Protein AF-A0A6B9T8L3-F1 (afdb_monomer)

Nearest PDB structures (foldseek):
  3fse-assembly1_A  TM=4.937E-01  e=5.779E-01  Trichormus variabilis ATCC 29413
  6sv1-assembly1_I  TM=7.102E-01  e=7.627E+00  Rhodospirillum rubrum
  4p1n-assembly1_A  TM=2.371E-01  e=3.000E+00  Kluyveromyces marxianus

Sequence (184 aa):
MEAEYTIDEAIGIISRAVERKRKEIADLEKRKRRFKREDRIAEIQEFIDYLKADLTAYISVLADMKDDDSLLEGLDLDNTDVVECPVKYDQYINGLSADDLENELEADEVRAEYCDEIVEMMCYDIGEAALKSKKMVKFLLDDPYALEALGELIFYDDYLYDTFRALAESEKDKDKKKKKKRKD

Secondary structure (DSSP, 8-state):
------HHHHHHHHHHHHHHHHHHHHHHHHHHTT---HHHHHHHHHHHHHHHHHHHHHHHHHHHHHT-GGGGTT---S-----PPPTTHHHHHTTS-HHHHHHHHHHHHHHHHHHHHHHHHHHHHHHHHHHH-HHHHHHHHH-HHHHHHHHHHHHHSHHHHHHHHHHHHHHHHHHHHHHHHT--

pLDDT: mean 88.57, std 10.36, range [35.19, 96.0]

Structure (mmCIF, N/CA/C/O backbone):
data_AF-A0A6B9T8L3-F1
#
_entry.id   AF-A0A6B9T8L3-F1
#
loop_
_atom_site.group_PDB
_atom_site.id
_atom_site.type_symbol
_atom_site.label_atom_id
_atom_site.label_alt_id
_atom_site.label_comp_id
_atom_site.label_asym_id
_atom_site.label_entity_id
_atom_site.label_seq_id
_atom_site.pdbx_PDB_ins_code
_atom_site.Cartn_x
_atom_site.Cartn_y
_atom_site.Cartn_z
_atom_site.occupancy
_atom_site.B_iso_or_equiv
_atom_site.auth_seq_id
_atom_site.auth_comp_id
_atom_site.auth_asym_id
_atom_site.auth_atom_id
_atom_site.pdbx_PDB_model_num
ATOM 1 N N . MET A 1 1 ? -11.266 14.310 -12.852 1.00 35.19 1 MET A N 1
ATOM 2 C CA . MET A 1 1 ? -10.061 15.104 -12.557 1.00 35.19 1 MET A CA 1
ATOM 3 C C . MET A 1 1 ? -9.910 14.928 -11.065 1.00 35.19 1 MET A C 1
ATOM 5 O O . MET A 1 1 ? -10.487 15.715 -10.324 1.00 35.19 1 MET A O 1
ATOM 9 N N . GLU A 1 2 ? -9.347 13.786 -10.663 1.00 48.78 2 GLU A N 1
ATOM 10 C CA . GLU A 1 2 ? -8.948 13.569 -9.271 1.00 48.78 2 GLU A CA 1
ATOM 11 C C . GLU A 1 2 ? -7.952 14.671 -8.922 1.00 48.78 2 GLU A C 1
ATOM 13 O O . GLU A 1 2 ? -7.118 15.062 -9.747 1.00 48.78 2 GLU A O 1
ATOM 18 N N . ALA A 1 3 ? -8.160 15.295 -7.771 1.00 52.88 3 ALA A N 1
ATOM 19 C CA . ALA A 1 3 ? -7.227 16.280 -7.275 1.00 52.88 3 ALA A CA 1
ATOM 20 C C . ALA A 1 3 ? -6.023 15.496 -6.757 1.00 52.88 3 ALA A C 1
ATOM 22 O O . ALA A 1 3 ? -6.126 14.843 -5.730 1.00 52.88 3 ALA A O 1
ATOM 23 N N . GLU A 1 4 ? -4.919 15.543 -7.496 1.00 71.12 4 GLU A N 1
ATOM 24 C CA . GLU A 1 4 ? -3.641 14.977 -7.072 1.00 71.12 4 GLU A CA 1
ATOM 25 C C . GLU A 1 4 ? -3.252 15.647 -5.743 1.00 71.12 4 GLU A C 1
ATOM 27 O O . GLU A 1 4 ? -2.968 16.852 -5.699 1.00 71.12 4 GLU A O 1
ATOM 32 N N . TYR A 1 5 ? -3.365 14.904 -4.640 1.00 80.56 5 TYR A N 1
ATOM 33 C CA . TYR A 1 5 ? -3.040 15.416 -3.314 1.00 80.56 5 TYR A CA 1
ATOM 34 C C . TYR A 1 5 ? -1.539 15.677 -3.230 1.00 80.56 5 TYR A C 1
ATOM 36 O O . TYR A 1 5 ? -0.715 14.894 -3.701 1.00 80.56 5 TYR A O 1
ATOM 44 N N . THR A 1 6 ? -1.149 16.765 -2.573 1.00 88.81 6 THR A N 1
ATOM 45 C CA . THR A 1 6 ? 0.257 16.911 -2.184 1.00 88.81 6 THR A CA 1
ATOM 46 C C . THR A 1 6 ? 0.627 15.849 -1.146 1.00 88.81 6 THR A C 1
ATOM 48 O O . THR A 1 6 ? -0.226 15.394 -0.383 1.00 88.81 6 THR A O 1
ATOM 51 N N . ILE A 1 7 ? 1.916 15.500 -1.050 1.00 87.62 7 ILE A N 1
ATOM 52 C CA . ILE A 1 7 ? 2.413 14.539 -0.045 1.00 87.62 7 ILE A CA 1
ATOM 53 C C . ILE A 1 7 ? 1.966 14.934 1.375 1.00 87.62 7 ILE A C 1
ATOM 55 O O . ILE A 1 7 ? 1.527 14.085 2.145 1.00 87.62 7 ILE A O 1
ATOM 59 N N . ASP A 1 8 ? 1.997 16.226 1.717 1.00 91.12 8 ASP A N 1
ATOM 60 C CA . ASP A 1 8 ? 1.564 16.713 3.034 1.00 91.12 8 ASP A CA 1
ATOM 61 C C . ASP A 1 8 ? 0.053 16.524 3.275 1.00 91.12 8 ASP A C 1
ATOM 63 O O . ASP A 1 8 ? -0.371 16.203 4.391 1.00 91.12 8 ASP A O 1
ATOM 67 N N . GLU A 1 9 ? -0.773 16.704 2.241 1.00 92.56 9 GLU A N 1
ATOM 68 C CA . GLU A 1 9 ? -2.221 16.475 2.313 1.00 92.56 9 GLU A CA 1
ATOM 69 C C . GLU A 1 9 ? -2.539 14.984 2.443 1.00 92.56 9 GLU A C 1
ATOM 71 O O . GLU A 1 9 ? -3.302 14.609 3.338 1.00 92.56 9 GLU A O 1
ATOM 76 N N . ALA A 1 10 ? -1.890 14.141 1.635 1.00 92.12 10 ALA A N 1
ATOM 77 C CA . ALA A 1 10 ? -1.976 12.683 1.697 1.00 92.12 10 ALA A CA 1
ATOM 78 C C . ALA A 1 10 ? -1.599 12.154 3.091 1.00 92.12 10 ALA A C 1
ATOM 80 O O . ALA A 1 10 ? -2.365 11.424 3.730 1.00 92.12 10 ALA A O 1
ATOM 81 N N . ILE A 1 11 ? -0.469 12.623 3.633 1.00 94.69 11 ILE A N 1
ATOM 82 C CA . ILE A 1 11 ? -0.035 12.338 5.005 1.00 94.69 11 ILE A CA 1
ATOM 83 C C . ILE A 1 11 ? -1.117 12.733 6.015 1.00 94.69 11 ILE A C 1
ATOM 85 O O . ILE A 1 11 ? -1.376 11.993 6.970 1.00 94.69 11 ILE A O 1
ATOM 89 N N . GLY A 1 12 ? -1.740 13.901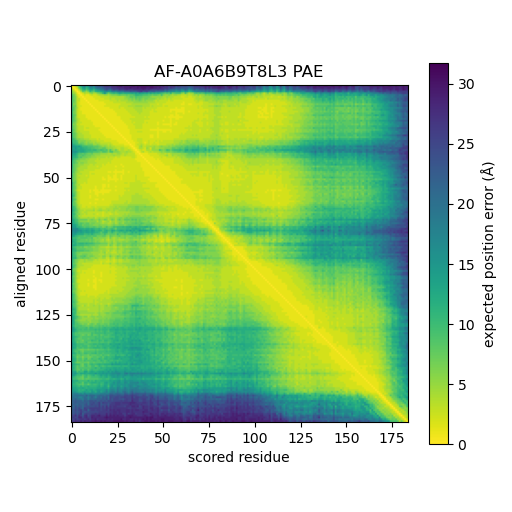 5.838 1.00 94.62 12 GLY A N 1
ATOM 90 C CA . GLY A 1 12 ? -2.804 14.394 6.707 1.00 94.62 12 GLY A CA 1
ATOM 91 C C . GLY A 1 12 ? -4.052 13.509 6.682 1.00 94.62 12 GLY A C 1
ATOM 92 O O . GLY A 1 12 ? -4.606 13.209 7.743 1.00 94.62 12 GLY A O 1
ATOM 93 N N . ILE A 1 13 ? -4.471 13.067 5.496 1.00 94.69 13 ILE A N 1
ATOM 94 C CA . ILE A 1 13 ? -5.624 12.181 5.286 1.00 94.69 13 ILE A CA 1
ATOM 95 C C . ILE A 1 13 ? -5.384 10.825 5.957 1.00 94.69 13 ILE A C 1
ATOM 97 O O . ILE A 1 13 ? -6.185 10.421 6.807 1.00 94.69 13 ILE A O 1
ATOM 101 N N . ILE A 1 14 ? -4.250 10.179 5.664 1.00 95.75 14 ILE A N 1
ATOM 102 C CA . ILE A 1 14 ? -3.889 8.872 6.234 1.00 95.75 14 ILE A CA 1
ATOM 103 C C . ILE A 1 14 ? -3.726 8.968 7.756 1.00 95.75 14 ILE A C 1
ATOM 105 O O . ILE A 1 14 ? -4.217 8.114 8.495 1.00 95.75 14 ILE A O 1
ATOM 109 N N . SER A 1 15 ? -3.088 10.030 8.263 1.00 95.75 15 SER A N 1
ATOM 110 C CA . SER A 1 15 ? -2.890 10.209 9.710 1.00 95.75 15 SER A CA 1
ATOM 111 C C . SER A 1 15 ? -4.222 10.277 10.470 1.00 95.75 15 SER A C 1
ATOM 113 O O . SER A 1 15 ? -4.335 9.700 11.555 1.00 95.75 15 SER A O 1
ATOM 115 N N . ARG A 1 16 ? -5.251 10.929 9.906 1.00 95.75 16 ARG A N 1
ATOM 116 C CA . ARG A 1 16 ? -6.596 10.971 10.510 1.00 95.75 16 ARG A CA 1
ATOM 117 C C . ARG A 1 16 ? -7.237 9.583 10.572 1.00 95.75 16 ARG A C 1
ATOM 119 O O . ARG A 1 16 ? -7.730 9.200 11.638 1.00 95.75 16 ARG A O 1
ATOM 126 N N . ALA A 1 17 ? -7.154 8.810 9.489 1.00 94.75 17 ALA A N 1
ATOM 127 C CA . ALA A 1 17 ? -7.676 7.445 9.440 1.00 94.75 17 ALA A CA 1
ATOM 128 C C . ALA A 1 17 ? -6.976 6.535 10.470 1.00 94.75 17 ALA A C 1
ATOM 130 O O . ALA A 1 17 ? -7.637 5.834 11.244 1.00 94.75 17 ALA A O 1
ATOM 131 N N . VAL A 1 18 ? -5.643 6.625 10.568 1.00 96.00 18 VAL A N 1
ATOM 132 C CA . VAL A 1 18 ? -4.817 5.915 11.563 1.00 96.00 18 VAL A CA 1
ATOM 133 C C . VAL A 1 18 ? -5.258 6.244 12.992 1.00 96.00 18 VAL A C 1
ATOM 135 O O . VAL A 1 18 ? -5.471 5.342 13.809 1.00 96.00 18 VAL A O 1
ATOM 138 N N . GLU A 1 19 ? -5.420 7.526 13.327 1.00 95.81 19 GLU A N 1
ATOM 139 C CA . GLU A 1 19 ? -5.847 7.942 14.666 1.00 95.81 19 GLU A CA 1
ATOM 140 C C . GLU A 1 19 ? -7.249 7.442 15.025 1.00 95.81 19 GLU A C 1
ATOM 142 O O . GLU A 1 19 ? -7.483 7.010 16.161 1.00 95.81 19 GLU A O 1
ATOM 147 N N . ARG A 1 20 ? -8.182 7.498 14.071 1.00 94.62 20 ARG A N 1
ATOM 148 C CA . ARG A 1 20 ? -9.550 7.005 14.241 1.00 94.62 20 ARG A CA 1
ATOM 149 C C . ARG A 1 20 ? -9.552 5.498 14.500 1.00 94.62 20 ARG A C 1
ATOM 151 O O . ARG A 1 20 ? -10.051 5.069 15.542 1.00 94.62 20 ARG A O 1
ATOM 158 N N . LYS A 1 21 ? -8.900 4.704 13.643 1.00 94.62 21 LYS A N 1
ATOM 159 C CA . LYS A 1 21 ? -8.809 3.240 13.794 1.00 94.62 21 LYS A CA 1
ATOM 160 C C . LYS A 1 21 ? -8.145 2.832 15.110 1.00 94.62 21 LYS A C 1
ATOM 162 O O . LYS A 1 21 ? -8.627 1.925 15.786 1.00 94.62 21 LYS A O 1
ATOM 167 N N . ARG A 1 22 ? -7.100 3.544 15.558 1.00 95.38 22 ARG A N 1
ATOM 168 C CA . ARG A 1 22 ? -6.486 3.318 16.886 1.00 95.38 22 ARG A CA 1
ATOM 169 C C . ARG A 1 22 ? -7.494 3.478 18.027 1.00 95.38 22 ARG A C 1
ATOM 171 O O . ARG A 1 22 ? -7.517 2.653 18.945 1.00 95.38 22 ARG A O 1
ATOM 178 N N . LYS A 1 23 ? -8.328 4.524 17.988 1.00 95.19 23 LYS A N 1
ATOM 179 C CA . LYS A 1 23 ? -9.379 4.753 18.998 1.00 95.19 23 LYS A CA 1
ATOM 180 C C . LYS A 1 23 ? -10.436 3.649 18.950 1.00 95.19 23 LYS A C 1
ATOM 182 O O . LYS A 1 23 ? -10.798 3.114 19.998 1.00 95.19 23 LYS A O 1
ATOM 187 N N . GLU A 1 24 ? -10.871 3.268 17.754 1.00 93.06 24 GLU A N 1
ATOM 188 C CA . GLU A 1 24 ? -11.869 2.215 17.547 1.00 93.06 24 GLU A CA 1
ATOM 189 C C . GLU A 1 24 ? -11.393 0.855 18.056 1.00 93.06 24 GLU A C 1
ATOM 191 O O . GLU A 1 24 ? -12.102 0.213 18.832 1.00 93.06 24 GLU A O 1
ATOM 196 N N . ILE A 1 25 ? -10.170 0.445 17.708 1.00 94.62 25 ILE A N 1
ATOM 197 C CA . ILE A 1 25 ? -9.555 -0.790 18.209 1.00 94.62 25 ILE A CA 1
ATOM 198 C C . ILE A 1 25 ? -9.522 -0.778 19.740 1.00 94.62 25 ILE A C 1
ATOM 200 O O . ILE A 1 25 ? -9.963 -1.736 20.378 1.00 94.62 25 ILE A O 1
ATOM 204 N N . ALA A 1 26 ? -9.071 0.320 20.355 1.00 95.50 26 ALA A N 1
ATOM 205 C CA . ALA A 1 26 ? -9.015 0.432 21.811 1.00 95.50 26 ALA A CA 1
ATOM 206 C C . ALA A 1 26 ? -10.406 0.323 22.466 1.00 95.50 26 ALA A C 1
ATOM 208 O O . ALA A 1 26 ? -10.553 -0.270 23.542 1.00 95.50 26 ALA A O 1
ATOM 209 N N . ASP A 1 27 ? -11.443 0.876 21.842 1.00 93.62 27 ASP A N 1
ATOM 210 C CA . ASP A 1 27 ? -12.811 0.799 22.352 1.00 93.62 27 ASP A CA 1
ATOM 211 C C . ASP A 1 27 ? -13.443 -0.580 22.143 1.00 93.62 27 ASP A C 1
ATOM 213 O O . ASP A 1 27 ? -14.111 -1.090 23.053 1.00 93.62 27 ASP A O 1
ATOM 217 N N . LEU A 1 28 ? -13.169 -1.237 21.016 1.00 93.06 28 LEU A N 1
ATOM 218 C CA . LEU A 1 28 ? -13.552 -2.625 20.765 1.00 93.06 28 LEU A CA 1
ATOM 219 C C . LEU A 1 28 ? -12.883 -3.569 21.762 1.00 93.06 28 LEU A C 1
ATOM 221 O O . LEU A 1 28 ? -13.568 -4.409 22.346 1.00 93.06 28 LEU A O 1
ATOM 225 N N . GLU A 1 29 ? -11.594 -3.391 22.055 1.00 94.19 29 GLU A N 1
ATOM 226 C CA . GLU A 1 29 ? -10.879 -4.176 23.066 1.00 94.19 29 GLU A CA 1
ATOM 227 C C . GLU A 1 29 ? -11.498 -4.001 24.463 1.00 94.19 29 GLU A C 1
ATOM 229 O O . GLU A 1 29 ? -11.734 -4.983 25.179 1.00 94.19 29 GLU A O 1
ATOM 234 N N . LYS A 1 30 ? -11.839 -2.764 24.859 1.00 94.00 30 LYS A N 1
ATOM 235 C CA . LYS A 1 30 ? -12.562 -2.504 26.119 1.00 94.00 30 LYS A CA 1
ATOM 236 C C . LYS A 1 30 ? -13.939 -3.163 26.124 1.00 94.00 30 LYS A C 1
ATOM 238 O O . LYS A 1 30 ? -14.359 -3.690 27.158 1.00 94.00 30 LYS A O 1
ATOM 243 N N . ARG A 1 31 ? -14.664 -3.112 25.003 1.00 89.44 31 ARG A N 1
ATOM 244 C CA . ARG A 1 31 ? -16.015 -3.671 24.868 1.00 89.44 31 ARG A CA 1
ATOM 245 C C . ARG A 1 31 ? -15.987 -5.198 24.900 1.00 89.44 31 ARG A C 1
ATOM 247 O O . ARG A 1 31 ? -16.788 -5.787 25.625 1.00 89.44 31 ARG A O 1
ATOM 254 N N . LYS A 1 32 ? -15.031 -5.827 24.212 1.00 91.81 32 LYS A N 1
ATOM 255 C CA . LYS A 1 32 ? -14.78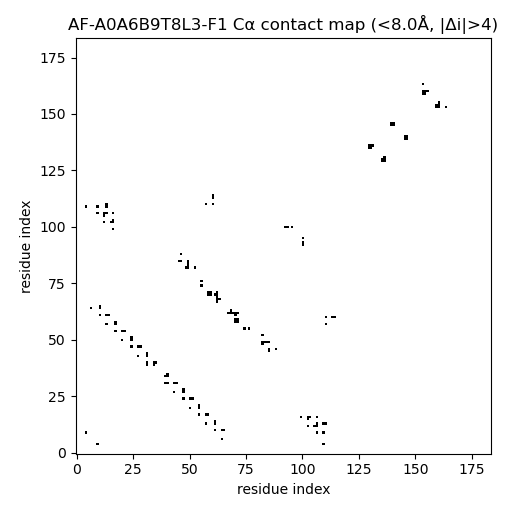0 -7.276 24.204 1.00 91.81 32 LYS A CA 1
ATOM 256 C C . LYS A 1 32 ? -14.666 -7.824 25.625 1.00 91.81 32 LYS A C 1
ATOM 258 O O . LYS A 1 32 ? -15.352 -8.782 25.962 1.00 91.81 32 LYS A O 1
ATOM 263 N N . ARG A 1 33 ? -13.897 -7.153 26.498 1.00 90.75 33 ARG A N 1
ATOM 264 C CA . ARG A 1 33 ? -13.713 -7.537 27.917 1.00 90.75 33 ARG A CA 1
ATOM 265 C C . ARG A 1 33 ? -15.008 -7.552 28.742 1.00 90.75 33 ARG A C 1
ATOM 267 O O . ARG A 1 33 ? -15.034 -8.145 29.816 1.00 90.75 33 ARG A O 1
ATOM 274 N N . ARG A 1 34 ? -16.069 -6.877 28.286 1.00 91.00 34 ARG A N 1
ATOM 275 C CA . ARG A 1 34 ? -17.372 -6.817 28.974 1.00 91.00 34 ARG A CA 1
ATOM 276 C C . ARG A 1 34 ? -18.338 -7.904 28.509 1.00 91.00 34 ARG A C 1
ATOM 278 O O . ARG A 1 34 ? -19.324 -8.167 29.200 1.00 91.00 34 ARG A O 1
ATOM 285 N N . PHE A 1 35 ? -18.092 -8.517 27.354 1.00 89.12 35 PHE A N 1
ATOM 286 C CA . PHE A 1 35 ? -18.915 -9.614 26.864 1.00 89.12 35 PHE A CA 1
ATOM 287 C C . PHE A 1 35 ? -18.588 -10.913 27.605 1.00 89.12 35 PHE A C 1
ATOM 289 O O . PHE A 1 35 ? -17.453 -11.166 27.990 1.00 89.12 35 PHE A O 1
ATOM 296 N N . LYS A 1 36 ? -19.620 -11.736 27.819 1.00 88.31 36 LYS A N 1
ATOM 297 C CA . LYS A 1 36 ? -19.511 -13.074 28.435 1.00 88.31 36 LYS A CA 1
ATOM 298 C C . LYS A 1 36 ? -19.799 -14.211 27.452 1.00 88.31 36 LYS A C 1
ATOM 300 O O . LYS A 1 36 ? -19.699 -15.374 27.812 1.00 88.31 36 LYS A O 1
ATOM 305 N N . ARG A 1 37 ? -20.252 -13.860 26.250 1.00 92.75 37 ARG A N 1
ATOM 306 C CA . ARG A 1 37 ? -20.716 -14.777 25.212 1.00 92.75 37 ARG A CA 1
ATOM 307 C C . ARG A 1 37 ? -19.577 -15.003 24.226 1.00 92.75 37 ARG A C 1
ATOM 309 O O . ARG A 1 37 ? -19.126 -14.035 23.621 1.00 92.75 37 ARG A O 1
ATOM 316 N N . GLU A 1 38 ? -19.102 -16.240 24.119 1.00 91.31 38 GLU A N 1
ATOM 317 C CA . GLU A 1 38 ? -17.920 -16.595 23.320 1.00 91.31 38 GLU A CA 1
ATOM 318 C C . GLU A 1 38 ? -18.095 -16.255 21.836 1.00 91.31 38 GLU A C 1
ATOM 320 O O . GLU A 1 38 ? -17.182 -15.697 21.239 1.00 91.31 38 GLU A O 1
ATOM 325 N N . ASP A 1 39 ? -19.293 -16.461 21.283 1.00 90.00 39 ASP A N 1
ATOM 326 C CA . ASP A 1 39 ? -19.663 -16.081 19.914 1.00 90.00 39 ASP A CA 1
ATOM 327 C C . ASP A 1 39 ? -19.438 -14.586 19.648 1.00 90.00 39 ASP A C 1
ATOM 329 O O . ASP A 1 39 ? -18.845 -14.198 18.646 1.00 90.00 39 ASP A O 1
ATOM 333 N N . ARG A 1 40 ? -19.848 -13.729 20.588 1.00 87.75 40 ARG A N 1
ATOM 334 C CA . ARG A 1 40 ? -19.663 -12.275 20.475 1.00 87.75 40 ARG A CA 1
ATOM 335 C C . ARG A 1 40 ? -18.225 -11.840 20.704 1.00 87.75 40 ARG A C 1
ATOM 337 O O . ARG A 1 40 ? -17.799 -10.835 20.148 1.00 87.75 40 ARG A O 1
ATOM 344 N N . ILE A 1 41 ? -17.495 -12.560 21.549 1.00 91.62 41 ILE A N 1
ATOM 345 C CA . ILE A 1 41 ? -16.076 -12.303 21.797 1.00 91.62 41 ILE A CA 1
ATOM 346 C C . ILE A 1 41 ? -15.259 -12.634 20.544 1.00 91.62 41 ILE A C 1
ATOM 348 O O . ILE A 1 41 ? -14.371 -11.852 20.214 1.00 91.62 41 ILE A O 1
ATOM 352 N N . ALA A 1 42 ? -15.567 -13.746 19.869 1.00 90.81 42 ALA A N 1
ATOM 353 C CA . ALA A 1 42 ? -14.939 -14.150 18.614 1.00 90.81 42 ALA A CA 1
ATOM 354 C C . ALA A 1 42 ? -15.241 -13.146 17.494 1.00 90.81 42 ALA A C 1
ATOM 356 O O . ALA A 1 42 ? -14.310 -12.598 16.923 1.00 90.81 42 ALA A O 1
ATOM 357 N N . GLU A 1 43 ? -16.513 -12.789 17.294 1.00 89.31 43 GLU A N 1
ATOM 358 C CA . GLU A 1 43 ? -16.937 -11.795 16.293 1.00 89.31 43 GLU A CA 1
ATOM 359 C C . GLU A 1 43 ? -16.217 -10.442 16.465 1.00 89.31 43 GLU A C 1
ATOM 361 O O . GLU A 1 43 ? -15.762 -9.831 15.503 1.00 89.31 43 GLU A O 1
ATOM 366 N N . ILE A 1 44 ? -16.088 -9.959 17.707 1.00 90.69 44 ILE A N 1
ATOM 367 C CA . ILE A 1 44 ? -15.362 -8.709 17.983 1.00 90.69 44 ILE A CA 1
ATOM 368 C C . ILE A 1 44 ? -13.858 -8.886 17.771 1.00 90.69 44 ILE A C 1
ATOM 370 O O . ILE A 1 44 ? -13.194 -7.938 17.368 1.00 90.69 44 ILE A O 1
ATOM 374 N N . GLN A 1 45 ? -13.314 -10.064 18.074 1.00 92.38 45 GLN A N 1
ATOM 375 C CA . GLN A 1 45 ? -11.894 -10.329 17.888 1.00 92.38 45 GLN A CA 1
ATOM 376 C C . GLN A 1 45 ? -11.521 -10.359 16.406 1.00 92.38 45 GLN A C 1
ATOM 378 O O . GLN A 1 45 ? -10.576 -9.674 16.044 1.00 92.38 45 GLN A O 1
ATOM 383 N N . GLU A 1 46 ? -12.298 -11.048 15.570 1.00 91.75 46 GLU A N 1
ATOM 384 C CA . GLU A 1 46 ? -12.127 -11.046 14.110 1.00 91.75 46 GLU A CA 1
ATOM 385 C C . GLU A 1 46 ? -12.109 -9.615 13.563 1.00 91.75 46 GLU A C 1
ATOM 387 O O . GLU A 1 46 ? -11.242 -9.246 12.776 1.00 91.75 46 GLU A O 1
ATOM 392 N N . PHE A 1 47 ? -13.023 -8.769 14.045 1.00 91.94 47 PHE A N 1
ATOM 393 C CA . PHE A 1 47 ? -13.071 -7.374 13.626 1.00 91.94 47 PHE A CA 1
ATOM 394 C C . PHE A 1 47 ? -11.874 -6.545 14.119 1.00 91.94 47 PHE A C 1
ATOM 396 O O . PHE A 1 47 ? -11.346 -5.725 13.373 1.00 91.94 47 PHE A O 1
ATOM 403 N N . ILE A 1 48 ? -11.406 -6.771 15.352 1.00 93.25 48 ILE A N 1
ATOM 404 C CA . ILE A 1 48 ? -10.180 -6.142 15.869 1.00 93.25 48 ILE A CA 1
ATOM 405 C C . ILE A 1 48 ? -8.966 -6.553 15.034 1.00 93.25 48 ILE A C 1
ATOM 407 O O . ILE A 1 48 ? -8.138 -5.699 14.731 1.00 93.25 48 ILE A O 1
ATOM 411 N N . ASP A 1 49 ? -8.848 -7.833 14.691 1.00 92.31 49 ASP A N 1
ATOM 412 C CA . ASP A 1 49 ? -7.706 -8.353 13.942 1.00 92.31 49 ASP A CA 1
ATOM 413 C C . ASP A 1 49 ? -7.681 -7.782 12.524 1.00 92.31 49 ASP A C 1
ATOM 415 O O . ASP A 1 49 ? -6.636 -7.308 12.080 1.00 92.31 49 ASP A O 1
ATOM 419 N N . TYR A 1 50 ? -8.844 -7.695 11.871 1.00 92.69 50 TYR A N 1
ATOM 420 C CA . TYR A 1 50 ? -8.977 -7.015 10.584 1.00 92.69 50 TYR A CA 1
ATOM 421 C C . TYR A 1 50 ? -8.569 -5.540 10.663 1.00 92.69 50 TYR A C 1
ATOM 423 O O . TYR A 1 50 ? -7.719 -5.094 9.898 1.00 92.69 50 TYR A O 1
ATOM 431 N N . LEU A 1 51 ? -9.103 -4.784 11.631 1.00 93.12 51 LEU A N 1
ATOM 432 C CA . LEU A 1 51 ? -8.746 -3.372 11.795 1.00 93.12 51 LEU A CA 1
ATOM 433 C C . LEU A 1 51 ? -7.267 -3.168 12.139 1.00 93.12 51 LEU A C 1
ATOM 435 O O . LEU A 1 51 ? -6.709 -2.135 11.784 1.00 93.12 51 LEU A O 1
ATOM 439 N N . LYS A 1 52 ? -6.626 -4.111 12.840 1.00 92.88 52 LYS A N 1
ATOM 440 C CA . LYS A 1 52 ? -5.184 -4.061 13.116 1.00 92.88 52 LYS A CA 1
ATOM 441 C C . LYS A 1 52 ? -4.362 -4.283 11.854 1.00 92.88 52 LYS A C 1
ATOM 443 O O . LYS A 1 52 ? -3.414 -3.537 11.650 1.00 92.88 52 LYS A O 1
ATOM 448 N N . ALA A 1 53 ? -4.724 -5.262 11.027 1.00 92.06 53 ALA A N 1
ATOM 449 C CA . ALA A 1 53 ? -4.051 -5.501 9.752 1.00 92.06 53 ALA A CA 1
ATOM 450 C C . ALA A 1 53 ? -4.180 -4.288 8.820 1.00 92.06 53 ALA A C 1
ATOM 452 O O . ALA A 1 53 ? -3.192 -3.806 8.272 1.00 92.06 53 ALA A O 1
ATOM 453 N N . ASP A 1 54 ? -5.386 -3.738 8.727 1.00 92.06 54 ASP A N 1
ATOM 454 C CA . ASP A 1 54 ? -5.676 -2.545 7.941 1.00 92.06 54 ASP A CA 1
ATOM 455 C C . ASP A 1 54 ? -4.932 -1.302 8.474 1.00 92.06 54 ASP A C 1
ATOM 457 O O . ASP A 1 54 ? -4.261 -0.587 7.733 1.00 92.06 54 ASP A O 1
ATOM 461 N N . LEU A 1 55 ? -4.927 -1.093 9.796 1.00 94.19 55 LEU A N 1
ATOM 462 C CA . LEU A 1 55 ? -4.128 -0.048 10.444 1.00 94.19 55 LEU A CA 1
ATOM 463 C C . LEU A 1 55 ? -2.627 -0.194 10.155 1.00 94.19 55 LEU A C 1
ATOM 465 O O . LEU A 1 55 ? -1.964 0.815 9.920 1.00 94.19 55 LEU A O 1
ATOM 469 N N . THR A 1 56 ? -2.088 -1.416 10.186 1.00 93.75 56 THR A N 1
ATOM 470 C CA . THR A 1 56 ? -0.692 -1.684 9.820 1.00 93.75 56 THR A CA 1
ATOM 471 C C . THR A 1 56 ? -0.419 -1.238 8.389 1.00 93.75 56 THR A C 1
ATOM 473 O O . THR A 1 56 ? 0.552 -0.521 8.176 1.00 93.75 56 THR A O 1
ATOM 476 N N . ALA A 1 57 ? -1.302 -1.561 7.439 1.00 92.38 57 ALA A N 1
ATOM 477 C CA . ALA A 1 57 ? -1.146 -1.149 6.045 1.00 92.38 57 ALA A CA 1
ATOM 478 C C . ALA A 1 57 ? -1.083 0.383 5.891 1.00 92.38 57 ALA A C 1
ATOM 480 O O . ALA A 1 57 ? -0.194 0.896 5.210 1.00 92.38 57 ALA A O 1
ATOM 481 N N . TYR A 1 58 ? -1.961 1.125 6.575 1.00 95.19 58 TYR A N 1
ATOM 482 C CA . TYR A 1 58 ? -1.904 2.592 6.582 1.00 95.19 58 TYR A CA 1
ATOM 483 C C . TYR A 1 58 ? -0.626 3.138 7.223 1.00 95.19 58 TYR A C 1
ATOM 485 O O . TYR A 1 58 ? -0.050 4.102 6.721 1.00 95.19 58 TYR A O 1
ATOM 493 N N . ILE A 1 59 ? -0.172 2.550 8.335 1.00 95.75 59 ILE A N 1
ATOM 494 C CA . ILE A 1 59 ? 1.054 3.000 9.004 1.00 95.75 59 ILE A CA 1
ATOM 495 C C . ILE A 1 59 ? 2.284 2.722 8.136 1.00 95.75 59 ILE A C 1
ATOM 497 O O . ILE A 1 59 ? 3.174 3.564 8.104 1.00 95.75 59 ILE A O 1
ATOM 501 N N . SER A 1 60 ? 2.327 1.602 7.412 1.00 93.62 60 SER A N 1
ATOM 502 C CA . SER A 1 60 ? 3.424 1.285 6.493 1.00 93.62 60 SER A CA 1
ATOM 503 C C . SER A 1 60 ? 3.575 2.333 5.396 1.00 93.62 60 SER A C 1
ATOM 505 O O . SER A 1 60 ? 4.674 2.842 5.198 1.00 93.62 60 SER A O 1
ATOM 507 N N . VAL A 1 61 ? 2.472 2.723 4.751 1.00 94.00 61 VAL A N 1
ATOM 508 C CA . VAL A 1 61 ? 2.491 3.807 3.756 1.00 94.00 61 VAL A CA 1
ATOM 509 C C . VAL A 1 61 ? 2.881 5.138 4.396 1.00 94.00 61 VAL A C 1
ATOM 511 O O . VAL A 1 61 ? 3.703 5.872 3.859 1.00 94.00 61 VAL A O 1
ATOM 514 N N . LEU A 1 62 ? 2.352 5.439 5.584 1.00 94.88 62 LEU A N 1
ATOM 515 C CA . LEU A 1 62 ? 2.677 6.676 6.290 1.00 94.88 62 LEU A CA 1
ATOM 516 C C . LEU A 1 62 ? 4.156 6.767 6.700 1.00 94.88 62 LEU A C 1
ATOM 518 O O . LEU A 1 62 ? 4.703 7.868 6.712 1.00 94.88 62 LEU A O 1
ATOM 522 N N . ALA A 1 63 ? 4.772 5.646 7.082 1.00 94.75 63 ALA A N 1
ATOM 523 C CA . ALA A 1 63 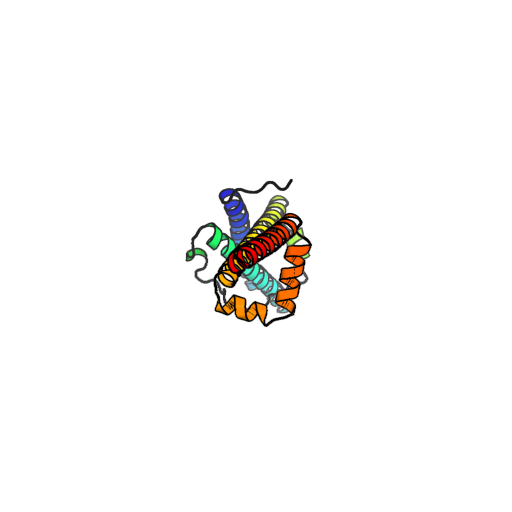? 6.188 5.561 7.428 1.00 94.75 63 ALA A CA 1
ATOM 524 C C . ALA A 1 63 ? 7.066 5.851 6.211 1.00 94.75 63 ALA A C 1
ATOM 526 O O . ALA A 1 63 ? 7.973 6.672 6.308 1.00 94.75 63 ALA A O 1
ATOM 527 N N . ASP A 1 64 ? 6.727 5.253 5.070 1.00 93.75 64 ASP A N 1
ATOM 528 C CA . ASP A 1 64 ? 7.440 5.450 3.810 1.00 93.75 64 ASP A CA 1
ATOM 529 C C . ASP A 1 64 ? 7.301 6.897 3.301 1.00 93.75 64 ASP A C 1
ATOM 531 O O . ASP A 1 64 ? 8.302 7.577 3.090 1.00 93.75 64 ASP A O 1
ATOM 535 N N . MET A 1 65 ? 6.075 7.439 3.260 1.00 92.50 65 MET A N 1
ATOM 536 C CA . MET A 1 65 ? 5.818 8.838 2.877 1.00 92.50 65 MET A CA 1
ATOM 537 C C . MET A 1 65 ? 6.566 9.860 3.750 1.00 92.50 65 MET A C 1
ATOM 539 O O . MET A 1 65 ? 6.864 10.967 3.298 1.00 92.50 65 MET A O 1
ATOM 543 N N . LYS A 1 66 ? 6.821 9.528 5.022 1.00 93.88 66 LYS A N 1
ATOM 544 C CA . LYS A 1 66 ? 7.509 10.406 5.983 1.00 93.88 66 LYS A CA 1
ATOM 545 C C . LYS A 1 66 ? 9.007 10.154 6.095 1.00 93.88 66 LYS A C 1
ATOM 547 O O . LYS A 1 66 ? 9.659 10.949 6.773 1.00 93.88 66 LYS A O 1
ATOM 552 N N . ASP A 1 67 ? 9.524 9.090 5.484 1.00 92.56 67 ASP A N 1
ATOM 553 C CA . ASP A 1 67 ? 10.881 8.592 5.734 1.00 92.56 67 ASP A CA 1
ATOM 554 C C . ASP A 1 67 ? 11.136 8.390 7.250 1.00 92.56 67 ASP A C 1
ATOM 556 O O . ASP A 1 67 ? 12.137 8.838 7.813 1.00 92.56 67 ASP A O 1
ATOM 560 N N . ASP A 1 68 ? 10.161 7.788 7.949 1.00 94.31 68 ASP A N 1
ATOM 561 C CA . ASP A 1 68 ? 10.175 7.593 9.407 1.00 94.31 68 ASP A CA 1
ATOM 562 C C . ASP A 1 68 ? 9.832 6.150 9.810 1.00 94.31 68 ASP A C 1
ATOM 564 O O . ASP A 1 68 ? 8.706 5.823 10.206 1.00 94.31 68 ASP A O 1
ATOM 568 N N . ASP A 1 69 ? 10.854 5.294 9.788 1.00 92.19 69 ASP A N 1
ATOM 569 C CA . ASP A 1 69 ? 10.774 3.889 10.206 1.00 92.19 69 ASP A CA 1
ATOM 570 C C . ASP A 1 69 ? 10.365 3.700 11.676 1.00 92.19 69 ASP A C 1
ATOM 572 O O . ASP A 1 69 ? 9.921 2.614 12.057 1.00 92.19 69 ASP A O 1
ATOM 576 N N . SER A 1 70 ? 10.470 4.730 12.528 1.00 93.44 70 SER A N 1
ATOM 577 C CA . SER A 1 70 ? 10.061 4.604 13.935 1.00 93.44 70 SER A CA 1
ATOM 578 C C . SER A 1 70 ? 8.558 4.341 14.082 1.00 93.44 70 SER A C 1
ATOM 580 O O . SER A 1 70 ? 8.114 3.760 15.074 1.00 93.44 70 SER A O 1
ATOM 582 N N . LEU A 1 71 ? 7.764 4.696 13.065 1.00 90.94 71 LEU A N 1
ATOM 583 C CA . LEU A 1 71 ? 6.335 4.399 13.006 1.00 90.94 71 LEU A CA 1
ATOM 584 C C . LEU A 1 71 ? 6.039 2.898 12.868 1.00 90.94 71 LEU A C 1
ATOM 586 O O . LEU A 1 71 ? 4.941 2.468 13.229 1.00 90.94 71 LEU A O 1
ATOM 590 N N . LEU A 1 72 ? 7.007 2.110 12.394 1.00 91.81 72 LEU A N 1
ATOM 591 C CA . LEU A 1 72 ? 6.892 0.664 12.211 1.00 91.81 72 LEU A CA 1
ATOM 592 C C . LEU A 1 72 ? 7.215 -0.130 13.486 1.00 91.81 72 LEU A C 1
ATOM 594 O O . LEU A 1 72 ? 6.962 -1.335 13.548 1.00 91.81 72 LEU A O 1
ATOM 598 N N . GLU A 1 73 ? 7.765 0.517 14.518 1.00 89.56 73 GLU A N 1
ATOM 599 C CA . GLU A 1 73 ? 8.159 -0.160 15.751 1.00 89.56 73 GLU A CA 1
ATOM 600 C C . GLU A 1 73 ? 6.970 -0.865 16.424 1.00 89.56 73 GLU A C 1
ATOM 602 O O . GLU A 1 73 ? 5.965 -0.259 16.803 1.00 89.56 73 GLU A O 1
ATOM 607 N N . GLY A 1 74 ? 7.108 -2.178 16.623 1.00 85.06 74 GLY A N 1
ATOM 608 C CA . GLY A 1 74 ? 6.093 -3.002 17.281 1.00 85.06 74 GLY A CA 1
ATOM 609 C C . GLY A 1 74 ? 4.941 -3.451 16.378 1.00 85.06 74 GLY A C 1
ATOM 610 O O . GLY A 1 74 ? 4.015 -4.086 16.888 1.00 85.06 74 GLY A O 1
ATOM 611 N N . LEU A 1 75 ? 4.995 -3.160 15.074 1.00 86.94 75 LEU A N 1
ATOM 612 C CA . LEU A 1 75 ? 4.118 -3.777 14.082 1.00 86.94 75 LEU A CA 1
ATOM 613 C C . LEU A 1 75 ? 4.671 -5.137 13.649 1.00 86.94 75 LEU A C 1
ATOM 615 O O . LEU A 1 75 ? 5.880 -5.332 13.538 1.00 86.94 75 LEU A O 1
ATOM 619 N N . ASP A 1 76 ? 3.766 -6.079 13.404 1.00 83.06 76 ASP A N 1
ATOM 620 C CA . ASP A 1 76 ? 4.102 -7.377 12.828 1.00 83.06 76 ASP A CA 1
ATOM 621 C C . ASP A 1 76 ? 4.009 -7.288 11.301 1.00 83.06 76 ASP A C 1
ATOM 623 O O . ASP A 1 76 ? 2.933 -7.444 10.724 1.00 83.06 76 ASP A O 1
ATOM 627 N N . LEU A 1 77 ? 5.134 -6.948 10.669 1.00 82.81 77 LEU A N 1
ATOM 628 C CA . LEU A 1 77 ? 5.244 -6.794 9.213 1.00 82.81 77 LEU A CA 1
ATOM 629 C C . LEU A 1 77 ? 5.512 -8.125 8.495 1.00 82.81 77 LEU A C 1
ATOM 631 O O . LEU A 1 77 ? 5.312 -8.217 7.287 1.00 82.81 77 LEU A O 1
ATOM 635 N N . ASP A 1 78 ? 5.946 -9.149 9.234 1.00 80.75 78 ASP A N 1
ATOM 636 C CA . ASP A 1 78 ? 6.258 -10.479 8.697 1.00 80.75 78 ASP A CA 1
ATOM 637 C C . ASP A 1 78 ? 5.029 -11.400 8.682 1.00 80.75 78 ASP A C 1
ATOM 639 O O . ASP A 1 78 ? 5.109 -12.557 8.249 1.00 80.75 78 ASP A O 1
ATOM 643 N N . ASN A 1 79 ? 3.885 -10.914 9.169 1.00 76.38 79 ASN A N 1
ATOM 644 C CA . ASN A 1 79 ? 2.660 -11.686 9.172 1.00 76.38 79 ASN A CA 1
ATOM 645 C C . ASN A 1 79 ? 2.186 -11.939 7.734 1.00 76.38 79 ASN A C 1
ATOM 647 O O . ASN A 1 79 ? 1.777 -11.029 7.015 1.00 76.38 79 ASN A O 1
ATOM 651 N N . THR A 1 80 ? 2.236 -13.205 7.329 1.00 73.25 80 THR A N 1
ATOM 652 C CA . THR A 1 80 ? 1.818 -13.666 5.996 1.00 73.25 80 THR A CA 1
ATOM 653 C C . THR A 1 80 ? 0.392 -14.212 5.981 1.00 73.25 80 THR A C 1
ATOM 655 O O . THR A 1 80 ? -0.121 -14.546 4.911 1.00 73.25 80 THR A O 1
ATOM 658 N N . ASP A 1 81 ? -0.264 -14.289 7.143 1.00 78.75 81 ASP A N 1
ATOM 659 C CA . ASP A 1 81 ? -1.649 -14.725 7.234 1.00 78.75 81 ASP A CA 1
ATOM 660 C C . ASP A 1 81 ? -2.566 -13.606 6.729 1.00 78.75 81 ASP A C 1
ATOM 662 O O . ASP A 1 81 ? -2.675 -12.529 7.319 1.00 78.75 81 ASP A O 1
ATOM 666 N N . VAL A 1 82 ? -3.253 -13.874 5.618 1.00 78.38 82 VAL A N 1
ATOM 667 C CA . VAL A 1 82 ? -4.253 -12.956 5.072 1.00 78.38 82 VAL A CA 1
ATOM 668 C C . VAL A 1 82 ? -5.425 -12.882 6.047 1.00 78.38 82 VAL A C 1
ATOM 670 O O . VAL A 1 82 ? -6.128 -13.871 6.266 1.00 78.38 82 VAL A O 1
ATOM 673 N N . VAL A 1 83 ? -5.649 -11.703 6.625 1.00 85.25 83 VAL A N 1
ATOM 674 C CA . VAL A 1 83 ? -6.804 -11.463 7.491 1.00 85.25 83 VAL A CA 1
ATOM 675 C C . VAL A 1 83 ? -8.032 -11.233 6.618 1.00 85.25 83 VAL A C 1
ATOM 677 O O . VAL A 1 83 ? -8.131 -10.231 5.911 1.00 85.25 83 VAL A O 1
ATOM 680 N N . GLU A 1 84 ? -8.969 -12.178 6.644 1.00 87.56 84 GLU A N 1
ATOM 681 C CA . GLU A 1 84 ? -10.198 -12.080 5.857 1.00 87.56 84 GLU A CA 1
ATOM 682 C C . GLU A 1 84 ? -11.092 -10.930 6.337 1.00 87.56 84 GLU A C 1
ATOM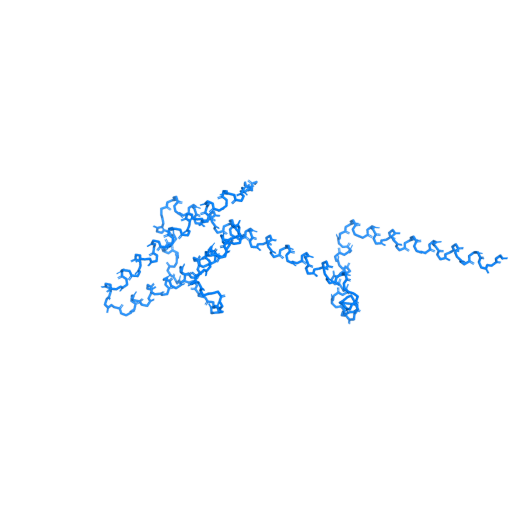 684 O O . GLU A 1 84 ? -11.207 -10.656 7.535 1.00 87.56 84 GLU A O 1
ATOM 689 N N . CYS A 1 85 ? -11.773 -10.283 5.387 1.00 86.62 85 CYS A N 1
ATOM 690 C CA . CYS A 1 85 ? -12.758 -9.252 5.690 1.00 86.62 85 CYS A CA 1
ATOM 691 C C . CYS A 1 85 ? -13.926 -9.845 6.506 1.00 86.62 85 CYS A C 1
ATOM 693 O O . CYS A 1 85 ? -14.588 -10.781 6.043 1.00 86.62 85 CYS A O 1
ATOM 695 N N . PRO A 1 86 ? -14.219 -9.320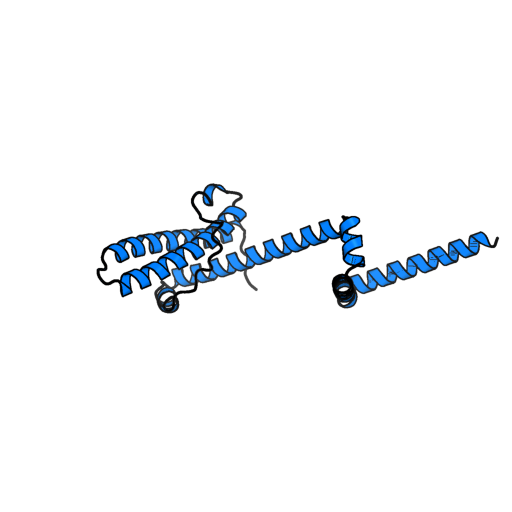 7.711 1.00 88.88 86 PRO A N 1
ATOM 696 C CA . PRO A 1 86 ? -15.283 -9.843 8.553 1.00 88.88 86 PRO A CA 1
ATOM 697 C C . PRO A 1 86 ? -16.659 -9.703 7.900 1.00 88.88 86 PRO A C 1
ATOM 699 O O . PRO A 1 86 ? -17.002 -8.663 7.345 1.00 88.88 86 PRO A O 1
ATOM 702 N N . VAL A 1 87 ? -17.529 -10.699 8.093 1.00 82.56 87 VAL A N 1
ATOM 703 C CA . VAL A 1 87 ? -18.890 -10.752 7.509 1.00 82.56 87 VAL A CA 1
ATOM 704 C C . VAL A 1 87 ? -19.747 -9.513 7.824 1.00 82.56 87 VAL A C 1
ATOM 706 O O . VAL A 1 87 ? -20.699 -9.206 7.112 1.00 82.56 87 VAL A O 1
ATOM 709 N N . LYS A 1 88 ? -19.448 -8.800 8.915 1.00 83.75 88 LYS A N 1
ATOM 710 C CA . LYS A 1 88 ? -20.185 -7.601 9.346 1.00 83.75 88 LYS A CA 1
ATOM 711 C C . LYS A 1 88 ? -19.439 -6.294 9.095 1.00 83.75 88 LYS A C 1
ATOM 713 O O . LYS A 1 88 ? -19.843 -5.273 9.649 1.00 83.75 88 LYS A O 1
ATOM 718 N N . TYR A 1 89 ? -18.398 -6.305 8.270 1.00 85.00 89 TYR A N 1
ATOM 719 C CA . TYR A 1 89 ? -17.653 -5.099 7.922 1.00 85.00 89 TYR A CA 1
ATOM 720 C C . TYR A 1 89 ? -18.555 -4.013 7.317 1.00 85.00 89 TYR A C 1
ATOM 722 O O . TYR A 1 89 ? -18.489 -2.860 7.734 1.00 85.00 89 TYR A O 1
ATOM 730 N N . ASP A 1 90 ? -19.516 -4.393 6.471 1.00 87.62 90 ASP A N 1
ATOM 731 C CA . ASP A 1 90 ? -20.505 -3.455 5.923 1.00 87.62 90 ASP A CA 1
ATOM 732 C C . ASP A 1 90 ? -21.295 -2.724 7.017 1.00 87.62 90 ASP A C 1
ATOM 734 O O . ASP A 1 90 ? -21.632 -1.552 6.877 1.00 87.62 90 ASP A O 1
ATOM 738 N N . GLN A 1 91 ? -21.608 -3.393 8.131 1.00 86.12 91 GLN A N 1
ATOM 739 C CA . GLN A 1 91 ? -22.323 -2.757 9.244 1.00 86.12 91 GLN A CA 1
ATOM 740 C C . GLN A 1 91 ? -21.446 -1.740 9.972 1.00 86.12 91 GLN A C 1
ATOM 742 O O . GLN A 1 91 ? -21.968 -0.774 10.525 1.00 86.12 91 GLN A O 1
ATOM 747 N N . TYR A 1 92 ? -20.135 -1.972 9.987 1.00 84.75 92 TYR A N 1
ATOM 748 C CA . TYR A 1 92 ? -19.166 -1.031 10.520 1.00 84.75 92 TYR A CA 1
ATOM 749 C C . TYR A 1 92 ? -19.027 0.190 9.609 1.00 84.75 92 TYR A C 1
ATOM 751 O O . TYR A 1 92 ? -19.243 1.299 10.089 1.00 84.75 92 TYR A O 1
ATOM 759 N N . ILE A 1 93 ? -18.767 -0.006 8.312 1.00 85.94 93 ILE A N 1
ATOM 760 C CA . ILE A 1 93 ? -18.600 1.093 7.347 1.00 85.94 93 ILE A CA 1
ATOM 761 C C . ILE A 1 93 ? -19.844 1.982 7.298 1.00 85.94 93 ILE A C 1
ATOM 763 O O . ILE A 1 93 ? -19.745 3.199 7.423 1.00 85.94 93 ILE A O 1
ATOM 767 N N . ASN A 1 94 ? -21.035 1.382 7.237 1.00 86.81 94 ASN A N 1
ATOM 768 C CA . ASN A 1 94 ? -22.294 2.133 7.260 1.00 86.81 94 ASN A CA 1
ATOM 769 C C . ASN A 1 94 ? -22.603 2.784 8.623 1.00 86.81 94 ASN A C 1
ATOM 771 O O . ASN A 1 94 ? -23.538 3.578 8.728 1.00 86.81 94 ASN A O 1
ATOM 775 N N . GLY A 1 95 ? -21.885 2.403 9.682 1.00 87.31 95 GLY A N 1
ATOM 776 C CA . GLY A 1 95 ? -22.030 2.954 11.028 1.00 87.31 95 GLY A CA 1
ATOM 777 C C . GLY A 1 95 ? -21.148 4.173 11.304 1.00 87.31 95 GLY A C 1
ATOM 778 O O . GLY A 1 95 ? -21.304 4.786 12.363 1.00 87.31 95 GLY A O 1
ATOM 779 N N . LEU A 1 96 ? -20.235 4.511 10.390 1.00 90.56 96 LEU A N 1
ATOM 780 C CA . LEU A 1 96 ? -19.378 5.689 10.484 1.00 90.56 96 LEU A CA 1
ATOM 781 C C . LEU A 1 96 ? -20.181 6.982 10.297 1.00 90.56 96 LEU A C 1
ATOM 783 O O . LEU A 1 96 ? -21.255 6.997 9.690 1.00 90.56 96 LEU A O 1
ATOM 787 N N . SER A 1 97 ? -19.661 8.088 10.837 1.00 93.31 97 SER A N 1
ATOM 788 C CA . SER A 1 97 ? -20.184 9.411 10.490 1.00 93.31 97 SER A CA 1
ATOM 789 C C . SER A 1 97 ? -19.871 9.736 9.022 1.00 93.31 97 SER A C 1
ATOM 791 O O . SER A 1 97 ? -19.016 9.094 8.418 1.00 93.31 97 SER A O 1
ATOM 793 N N . ALA A 1 98 ? -20.561 10.722 8.438 1.00 93.25 98 ALA A N 1
ATOM 794 C CA . ALA A 1 98 ? -20.304 11.124 7.052 1.00 93.25 98 ALA A CA 1
ATOM 795 C C . ALA A 1 98 ? -18.835 11.536 6.851 1.00 93.25 98 ALA A C 1
ATOM 797 O O . ALA A 1 98 ? -18.187 11.022 5.947 1.00 93.25 98 ALA A O 1
ATOM 798 N N . ASP A 1 99 ? -18.307 12.362 7.756 1.00 93.44 99 ASP A N 1
ATOM 799 C CA . ASP A 1 99 ? -16.920 12.834 7.722 1.00 93.44 99 ASP A CA 1
ATOM 800 C C . ASP A 1 99 ? -15.917 11.678 7.910 1.00 93.44 99 ASP A C 1
ATOM 802 O O . ASP A 1 99 ? -14.885 11.628 7.246 1.00 93.44 99 ASP A O 1
ATOM 806 N N . ASP A 1 100 ? -16.214 10.718 8.798 1.00 93.25 100 ASP A N 1
ATOM 807 C CA . ASP A 1 100 ? -15.343 9.554 9.020 1.00 93.25 100 ASP A CA 1
ATOM 808 C C . ASP A 1 100 ? -15.366 8.573 7.842 1.00 93.25 100 ASP A C 1
ATOM 810 O O . ASP A 1 100 ? -14.376 7.883 7.606 1.00 93.25 100 ASP A O 1
ATOM 814 N N . LEU A 1 101 ? -16.502 8.462 7.151 1.00 93.19 101 LEU A N 1
ATOM 815 C CA . LEU A 1 101 ? -16.642 7.639 5.955 1.00 93.19 101 LEU A CA 1
ATOM 816 C C . LEU A 1 101 ? -15.908 8.277 4.776 1.00 93.19 101 LEU A C 1
ATOM 818 O O . LEU A 1 101 ? -15.174 7.584 4.084 1.00 93.19 101 LEU A O 1
ATOM 822 N N . GLU A 1 102 ? -16.076 9.584 4.577 1.00 93.38 102 GLU A N 1
ATOM 823 C CA . GLU A 1 102 ? -15.353 10.343 3.555 1.00 93.38 102 GLU A CA 1
ATOM 824 C C . GLU A 1 102 ? -13.843 10.225 3.769 1.00 93.38 102 GLU A C 1
ATOM 826 O O . GLU A 1 102 ? -13.134 9.802 2.863 1.00 93.38 102 GLU A O 1
ATOM 831 N N . ASN A 1 103 ? -13.357 10.455 4.996 1.00 94.50 103 ASN A N 1
ATOM 832 C CA . ASN A 1 103 ? -11.933 10.308 5.290 1.00 94.50 103 ASN A CA 1
ATOM 833 C C . ASN A 1 103 ? -11.415 8.875 5.098 1.00 94.50 103 ASN A C 1
ATOM 835 O O . ASN A 1 103 ? -10.259 8.716 4.724 1.00 94.50 103 ASN A O 1
ATOM 839 N N . GLU A 1 104 ? -12.223 7.847 5.369 1.00 92.88 104 GLU A N 1
ATOM 840 C CA . GLU A 1 104 ? -11.820 6.456 5.131 1.00 92.88 104 GLU A CA 1
ATOM 841 C C . GLU A 1 104 ? -11.666 6.155 3.642 1.00 92.88 104 GLU A C 1
ATOM 843 O O . GLU A 1 104 ? -10.691 5.519 3.257 1.00 92.88 104 GLU A O 1
ATOM 848 N N . LEU A 1 105 ? -12.611 6.615 2.820 1.00 93.25 105 LEU A N 1
ATOM 849 C CA . LEU A 1 105 ? -12.565 6.412 1.374 1.00 93.25 105 LEU A CA 1
ATOM 850 C C . LEU A 1 105 ? -11.391 7.174 0.752 1.00 93.25 105 LEU A C 1
ATOM 852 O O . LEU A 1 105 ? -10.634 6.581 -0.007 1.00 93.25 105 LEU A O 1
ATOM 856 N N . GLU A 1 106 ? -11.192 8.438 1.139 1.00 94.00 106 GLU A N 1
ATOM 857 C CA . GLU A 1 106 ? -10.035 9.228 0.699 1.00 94.00 106 GLU A CA 1
ATOM 858 C C . GLU A 1 106 ? -8.712 8.585 1.137 1.00 94.00 106 GLU A C 1
ATOM 860 O O . GLU A 1 106 ? -7.753 8.545 0.375 1.00 94.00 106 GLU A O 1
ATOM 865 N N . ALA A 1 107 ? -8.629 8.082 2.373 1.00 94.12 107 ALA A N 1
ATOM 866 C CA . ALA A 1 107 ? -7.405 7.452 2.856 1.00 94.12 107 ALA A CA 1
ATOM 867 C C . ALA A 1 107 ? -7.085 6.169 2.084 1.00 94.12 107 ALA A C 1
ATOM 869 O O . ALA A 1 107 ? -5.915 5.936 1.783 1.00 94.12 107 ALA A O 1
ATOM 870 N N . ASP A 1 108 ? -8.092 5.347 1.780 1.00 93.44 108 ASP A N 1
ATOM 871 C CA . ASP A 1 108 ? -7.898 4.112 1.020 1.00 93.44 108 ASP A CA 1
ATOM 872 C C . ASP A 1 108 ? -7.479 4.395 -0.426 1.00 93.44 108 ASP A C 1
ATOM 874 O O . ASP A 1 108 ? -6.571 3.739 -0.932 1.00 93.44 108 ASP A O 1
ATOM 878 N N . GLU A 1 109 ? -8.072 5.414 -1.052 1.00 93.88 109 GLU A N 1
ATOM 879 C CA . GLU A 1 109 ? -7.704 5.890 -2.389 1.00 93.88 109 GLU A CA 1
ATOM 880 C C . GLU A 1 109 ? -6.247 6.366 -2.426 1.00 93.88 109 GLU A C 1
ATOM 882 O O . GLU A 1 109 ? -5.442 5.809 -3.169 1.00 93.88 109 GLU A O 1
ATOM 887 N N . VAL A 1 110 ? -5.864 7.285 -1.531 1.00 93.88 110 VAL A N 1
ATOM 888 C CA . VAL A 1 110 ? -4.480 7.782 -1.418 1.00 93.88 110 VAL A CA 1
ATOM 889 C C . VAL A 1 110 ? -3.493 6.639 -1.167 1.00 93.88 110 VAL A C 1
ATOM 891 O O . VAL A 1 110 ? -2.388 6.621 -1.709 1.00 93.88 110 VAL A O 1
ATOM 894 N N . ARG A 1 111 ? -3.867 5.670 -0.324 1.00 94.25 111 ARG A N 1
ATOM 895 C CA . ARG A 1 111 ? -3.033 4.497 -0.039 1.00 94.25 111 ARG A CA 1
ATOM 896 C C . ARG A 1 111 ? -2.853 3.630 -1.286 1.00 94.25 111 ARG A C 1
ATOM 898 O O . ARG A 1 111 ? -1.738 3.177 -1.531 1.00 94.25 111 ARG A O 1
ATOM 905 N N . ALA A 1 112 ? -3.927 3.372 -2.030 1.00 93.19 112 ALA A N 1
ATOM 906 C CA . ALA A 1 112 ? -3.894 2.554 -3.236 1.00 93.19 112 ALA A CA 1
ATOM 907 C C . ALA A 1 112 ? -3.038 3.206 -4.328 1.00 93.19 112 ALA A C 1
ATOM 909 O O . ALA A 1 112 ? -2.123 2.557 -4.829 1.00 93.19 112 ALA A O 1
ATOM 910 N N . GLU A 1 113 ? -3.265 4.491 -4.608 1.00 92.56 113 GLU A N 1
ATOM 911 C CA . GLU A 1 113 ? -2.482 5.264 -5.579 1.00 92.56 113 GLU A CA 1
ATOM 912 C C . GLU A 1 113 ? -0.990 5.254 -5.230 1.00 92.56 113 GLU A C 1
ATOM 914 O O . GLU A 1 113 ? -0.156 4.916 -6.068 1.00 92.56 113 GLU A O 1
ATOM 919 N N . TYR A 1 114 ? -0.646 5.520 -3.966 1.00 92.25 114 TYR A N 1
ATOM 920 C CA . TYR A 1 114 ? 0.747 5.492 -3.524 1.00 92.25 114 TYR A CA 1
ATOM 921 C C . TYR A 1 114 ? 1.390 4.112 -3.700 1.00 92.25 114 TYR A C 1
ATOM 923 O O . TYR A 1 114 ? 2.530 3.994 -4.148 1.00 92.25 114 TYR A O 1
ATOM 931 N N . CYS A 1 115 ? 0.677 3.041 -3.342 1.00 91.25 115 CYS A N 1
ATOM 932 C CA . CYS A 1 115 ? 1.185 1.686 -3.529 1.00 91.25 115 CYS A CA 1
ATOM 933 C C . CYS A 1 115 ? 1.393 1.347 -5.011 1.00 91.25 115 CYS A C 1
ATOM 935 O O . CYS A 1 115 ? 2.398 0.708 -5.334 1.00 91.25 115 CYS A O 1
ATOM 937 N N . ASP A 1 116 ? 0.491 1.778 -5.895 1.00 92.44 116 ASP A N 1
ATOM 938 C CA . ASP A 1 116 ? 0.628 1.585 -7.339 1.00 92.44 116 ASP A CA 1
ATOM 939 C C . ASP A 1 116 ? 1.866 2.321 -7.872 1.00 92.44 116 ASP A C 1
ATOM 941 O O . ASP A 1 116 ? 2.701 1.701 -8.535 1.00 92.44 116 ASP A O 1
ATOM 945 N N . GLU A 1 117 ? 2.077 3.584 -7.487 1.00 91.19 117 GLU A N 1
ATOM 946 C CA . GLU A 1 117 ? 3.275 4.354 -7.856 1.00 91.19 117 GLU A CA 1
ATOM 947 C C . GLU A 1 117 ? 4.575 3.679 -7.389 1.00 91.19 117 GLU A C 1
ATOM 949 O O . GLU A 1 117 ? 5.547 3.583 -8.145 1.00 91.19 117 GLU A O 1
ATOM 954 N N . ILE A 1 118 ? 4.605 3.159 -6.157 1.00 90.31 118 ILE A N 1
ATOM 955 C CA . ILE A 1 118 ? 5.764 2.428 -5.626 1.00 90.31 118 ILE A CA 1
ATOM 956 C C . ILE A 1 118 ? 6.044 1.175 -6.463 1.00 90.31 118 ILE A C 1
ATOM 958 O O . ILE A 1 118 ? 7.195 0.918 -6.827 1.00 90.31 118 ILE A O 1
ATOM 962 N N . VAL A 1 119 ? 5.012 0.400 -6.809 1.00 90.75 119 VAL A N 1
ATOM 963 C CA . VAL A 1 119 ? 5.161 -0.799 -7.646 1.00 90.75 119 VAL A CA 1
ATOM 964 C C . VAL A 1 119 ? 5.635 -0.435 -9.053 1.00 90.75 119 VAL A C 1
ATOM 966 O O . VAL A 1 119 ? 6.498 -1.130 -9.600 1.00 90.75 119 VAL A O 1
ATOM 969 N N . GLU A 1 120 ? 5.131 0.651 -9.634 1.00 91.62 120 GLU A N 1
ATOM 970 C CA . GLU A 1 120 ? 5.580 1.156 -10.932 1.00 91.62 120 GLU A CA 1
ATOM 971 C C . GLU A 1 120 ? 7.060 1.553 -10.903 1.00 91.62 120 GLU A C 1
ATOM 973 O O . GLU A 1 120 ? 7.834 1.113 -11.763 1.00 91.62 120 GLU A O 1
ATOM 978 N N . MET A 1 121 ? 7.490 2.302 -9.883 1.00 92.00 121 MET A N 1
ATOM 979 C CA . MET A 1 121 ? 8.897 2.668 -9.691 1.00 92.00 121 MET A CA 1
ATOM 980 C C . MET A 1 121 ? 9.786 1.437 -9.493 1.00 92.00 121 MET A C 1
ATOM 982 O O . MET A 1 121 ? 10.840 1.321 -10.121 1.00 92.00 121 MET A O 1
ATOM 986 N N . MET A 1 122 ? 9.346 0.465 -8.691 1.00 91.75 122 MET A N 1
ATOM 987 C CA . MET A 1 122 ? 10.067 -0.798 -8.518 1.00 91.75 122 MET A CA 1
ATOM 988 C C . MET A 1 122 ? 10.202 -1.560 -9.840 1.00 91.75 122 MET A C 1
ATOM 990 O O . MET A 1 122 ? 11.282 -2.064 -10.159 1.00 91.75 122 MET A O 1
ATOM 994 N N . CYS A 1 123 ? 9.128 -1.646 -10.630 1.00 91.88 123 CYS A N 1
ATOM 995 C CA . CYS A 1 123 ? 9.153 -2.273 -11.950 1.00 91.88 123 CYS A CA 1
ATOM 996 C C . CYS A 1 123 ? 10.138 -1.566 -12.886 1.00 91.88 123 CYS A C 1
ATOM 998 O O . CYS A 1 123 ? 10.907 -2.233 -13.589 1.00 91.88 123 CYS A O 1
ATOM 1000 N N . TYR A 1 124 ? 10.151 -0.231 -12.866 1.00 92.44 124 TYR A N 1
ATOM 1001 C CA . TYR A 1 124 ? 11.095 0.577 -13.628 1.00 92.44 124 TYR A CA 1
ATOM 1002 C C . TYR A 1 124 ? 12.546 0.269 -13.235 1.00 92.44 124 TYR A C 1
ATOM 1004 O O . TYR A 1 124 ? 13.357 -0.068 -14.103 1.00 92.44 124 TYR A O 1
ATOM 1012 N N . ASP A 1 125 ? 12.867 0.295 -11.941 1.00 94.00 125 ASP A N 1
ATOM 1013 C CA . ASP A 1 125 ? 14.220 0.049 -11.432 1.00 94.00 125 ASP A CA 1
ATOM 1014 C C . ASP A 1 125 ? 14.707 -1.371 -11.739 1.00 94.00 125 ASP A C 1
ATOM 1016 O O . ASP A 1 125 ? 15.846 -1.576 -12.177 1.00 94.00 125 ASP A O 1
ATOM 1020 N N . ILE A 1 126 ? 13.832 -2.368 -11.565 1.00 92.94 126 ILE A N 1
ATOM 1021 C CA . ILE A 1 126 ? 14.115 -3.761 -11.926 1.00 92.94 126 ILE A CA 1
ATOM 1022 C C . ILE A 1 126 ? 14.394 -3.866 -13.427 1.00 92.94 126 ILE A C 1
ATOM 1024 O O . ILE A 1 126 ? 15.388 -4.486 -13.821 1.00 92.94 126 ILE A O 1
ATOM 1028 N N . GLY A 1 127 ? 13.550 -3.257 -14.264 1.00 90.81 127 GLY A N 1
ATOM 1029 C CA . GLY A 1 127 ? 13.716 -3.241 -15.714 1.00 90.81 127 GLY A CA 1
ATOM 1030 C C . GLY A 1 127 ? 15.038 -2.597 -16.134 1.00 90.81 127 GLY A C 1
ATOM 1031 O O . GLY A 1 127 ? 15.805 -3.178 -16.908 1.00 90.81 127 GLY A O 1
ATOM 1032 N N . GLU A 1 128 ? 15.362 -1.434 -15.570 1.00 94.12 128 GLU A N 1
ATOM 1033 C CA . GLU A 1 128 ? 16.602 -0.717 -15.856 1.00 94.12 128 GLU A CA 1
ATOM 1034 C C . GLU A 1 128 ? 17.837 -1.536 -15.440 1.00 94.12 128 GLU A C 1
ATOM 1036 O O . GLU A 1 128 ? 18.783 -1.709 -16.222 1.00 94.12 128 GLU A O 1
ATOM 1041 N N . ALA A 1 129 ? 17.824 -2.104 -14.231 1.00 93.50 129 ALA A N 1
ATOM 1042 C CA . ALA A 1 129 ? 18.896 -2.955 -13.725 1.00 93.50 129 ALA A CA 1
ATOM 1043 C C . ALA A 1 129 ? 19.065 -4.233 -14.565 1.00 93.50 129 ALA A C 1
ATOM 1045 O O . ALA A 1 129 ? 20.197 -4.641 -14.867 1.00 93.50 129 ALA A O 1
ATOM 1046 N N . ALA A 1 130 ? 17.956 -4.849 -14.986 1.00 92.12 130 ALA A N 1
ATOM 1047 C CA . ALA A 1 130 ? 17.955 -6.025 -15.845 1.00 92.12 130 ALA A CA 1
ATOM 1048 C C . ALA A 1 130 ? 18.598 -5.721 -17.206 1.00 92.12 130 ALA A C 1
ATOM 1050 O O . ALA A 1 130 ? 19.514 -6.436 -17.623 1.00 92.12 130 ALA A O 1
ATOM 1051 N N . LEU A 1 131 ? 18.202 -4.626 -17.861 1.00 91.69 131 LEU A N 1
ATOM 1052 C CA . LEU A 1 131 ? 18.730 -4.232 -19.171 1.00 91.69 131 LEU A CA 1
ATOM 1053 C C . LEU A 1 131 ? 20.199 -3.774 -19.115 1.00 91.69 131 LEU A C 1
ATOM 1055 O O . LEU A 1 131 ? 20.959 -4.010 -20.058 1.00 91.69 131 LEU A O 1
ATOM 1059 N N . LYS A 1 132 ? 20.651 -3.187 -17.998 1.00 94.19 132 LYS A N 1
ATOM 1060 C CA . LYS A 1 132 ? 22.073 -2.852 -17.772 1.00 94.19 132 LYS A CA 1
ATOM 1061 C C . LYS A 1 132 ? 22.949 -4.092 -17.525 1.00 94.19 132 LYS A C 1
ATOM 1063 O O . LYS A 1 132 ? 24.164 -4.058 -17.757 1.00 94.19 132 LYS A O 1
ATOM 1068 N N . SER A 1 133 ? 22.372 -5.204 -17.069 1.00 95.50 133 SER A N 1
ATOM 1069 C CA . SER A 1 133 ? 23.104 -6.426 -16.724 1.00 95.50 133 SER A CA 1
ATOM 1070 C C . SER A 1 133 ? 23.270 -7.371 -17.917 1.00 95.50 133 SER A C 1
ATOM 1072 O O . SER A 1 133 ? 22.350 -8.077 -18.318 1.00 95.50 133 SER A O 1
ATOM 1074 N N . LYS A 1 134 ? 24.502 -7.515 -18.429 1.00 95.12 134 LYS A N 1
ATOM 1075 C CA . LYS A 1 134 ? 24.810 -8.452 -19.536 1.00 95.12 134 LYS A CA 1
ATOM 1076 C C . LYS A 1 134 ? 24.389 -9.901 -19.264 1.00 95.12 134 LYS A C 1
ATOM 1078 O O . LYS A 1 134 ? 24.049 -10.621 -20.198 1.00 95.12 134 LYS A O 1
ATOM 1083 N N . LYS A 1 135 ? 24.469 -10.351 -18.005 1.00 95.06 135 LYS A N 1
ATOM 1084 C CA . LYS A 1 135 ? 24.052 -11.710 -17.624 1.00 95.06 135 LYS A CA 1
ATOM 1085 C C . LYS A 1 135 ? 22.536 -11.858 -17.711 1.00 95.06 135 LYS A C 1
ATOM 1087 O O . LYS A 1 135 ? 22.077 -12.870 -18.224 1.00 95.06 135 LYS A O 1
ATOM 1092 N N . MET A 1 136 ? 21.800 -10.851 -17.243 1.00 93.38 136 MET A N 1
ATOM 1093 C CA . MET A 1 136 ? 20.341 -10.855 -17.281 1.00 93.38 136 MET A CA 1
ATOM 1094 C C . MET A 1 136 ? 19.829 -10.732 -18.714 1.00 93.38 136 MET A C 1
ATOM 1096 O O . MET A 1 136 ? 19.009 -11.536 -19.125 1.00 93.38 136 MET A O 1
ATOM 1100 N N . VAL A 1 137 ? 20.400 -9.834 -19.524 1.00 93.50 137 VAL A N 1
ATOM 1101 C CA . VAL A 1 137 ? 20.072 -9.737 -20.957 1.00 93.50 137 VAL A CA 1
ATOM 1102 C C . VAL A 1 137 ? 20.283 -11.072 -21.665 1.00 93.50 137 VAL A C 1
ATOM 1104 O O . VAL A 1 137 ? 19.430 -11.494 -22.432 1.00 93.50 137 VAL A O 1
ATOM 1107 N N . LYS A 1 138 ? 21.388 -11.779 -21.389 1.00 94.12 138 LYS A N 1
ATOM 1108 C CA . LYS A 1 138 ? 21.595 -13.115 -21.961 1.00 94.12 138 LYS A CA 1
ATOM 1109 C C . LYS A 1 138 ? 20.491 -14.091 -21.541 1.00 94.12 138 LYS A C 1
ATOM 1111 O O . LYS A 1 138 ? 20.016 -14.836 -22.382 1.00 94.12 138 LYS A O 1
ATOM 1116 N N . PHE A 1 139 ? 20.094 -14.070 -20.272 1.00 92.88 139 PHE A N 1
ATOM 1117 C CA . PHE A 1 139 ? 19.004 -14.907 -19.777 1.00 92.88 139 PHE A CA 1
ATOM 1118 C C . PHE A 1 139 ? 17.670 -14.582 -20.468 1.00 92.88 139 PHE A C 1
ATOM 1120 O O . PHE A 1 139 ? 17.001 -15.495 -20.930 1.00 92.88 139 PHE A O 1
ATOM 1127 N N . LEU A 1 140 ? 17.336 -13.296 -20.628 1.00 91.88 140 LEU A N 1
ATOM 1128 C CA . LEU A 1 140 ? 16.138 -12.850 -21.350 1.00 91.88 140 LEU A CA 1
ATOM 1129 C C . LEU A 1 140 ? 16.148 -13.285 -22.823 1.00 91.88 140 LEU A C 1
ATOM 1131 O O . LEU A 1 140 ? 15.113 -13.658 -23.354 1.00 91.88 140 LEU A O 1
ATOM 1135 N N . LEU A 1 141 ? 17.313 -13.273 -23.482 1.00 93.50 141 LEU A N 1
ATOM 1136 C CA . LEU A 1 141 ? 17.456 -13.764 -24.860 1.00 93.50 141 LEU A CA 1
ATOM 1137 C C . LEU A 1 141 ? 17.253 -15.282 -24.986 1.00 93.50 141 LEU A C 1
ATOM 1139 O O . LEU A 1 141 ? 16.935 -15.758 -26.074 1.00 93.50 141 LEU A O 1
ATOM 1143 N N . ASP A 1 142 ? 17.478 -16.032 -23.908 1.00 94.94 142 ASP A N 1
ATOM 1144 C CA . ASP A 1 142 ? 17.309 -17.484 -23.875 1.00 94.94 142 ASP A CA 1
ATOM 1145 C C . ASP A 1 142 ? 15.855 -17.888 -23.506 1.00 94.94 142 ASP A C 1
ATOM 1147 O O . ASP A 1 142 ? 15.502 -19.060 -23.653 1.00 94.94 142 ASP A O 1
ATOM 1151 N N . ASP A 1 143 ? 15.003 -16.943 -23.074 1.00 94.31 143 ASP A N 1
ATOM 1152 C CA . ASP A 1 143 ? 13.589 -17.155 -22.723 1.00 94.31 143 ASP A CA 1
ATOM 1153 C C . ASP A 1 143 ? 12.636 -16.659 -23.840 1.00 94.31 143 ASP A C 1
ATOM 1155 O O . ASP A 1 143 ? 12.513 -15.450 -24.067 1.00 94.31 143 ASP A O 1
ATOM 1159 N N . PRO A 1 144 ? 11.916 -17.564 -24.538 1.00 94.06 144 PRO A N 1
ATOM 1160 C CA . PRO A 1 144 ? 10.991 -17.192 -25.607 1.00 94.06 144 PRO A CA 1
ATOM 1161 C C . PRO A 1 144 ? 9.861 -16.248 -25.179 1.00 94.06 144 PRO A C 1
ATOM 1163 O O . PRO A 1 144 ? 9.480 -15.390 -25.972 1.00 94.06 144 PRO A O 1
ATOM 1166 N N . TYR A 1 145 ? 9.340 -16.376 -23.953 1.00 94.44 145 TYR A N 1
ATOM 1167 C CA . TYR A 1 145 ? 8.228 -15.541 -23.485 1.00 94.44 145 TYR A CA 1
ATOM 1168 C C . TYR A 1 145 ? 8.692 -14.119 -23.175 1.00 94.44 145 TYR A C 1
ATOM 1170 O O . TYR A 1 145 ? 8.000 -13.154 -23.489 1.00 94.44 145 TYR A O 1
ATOM 1178 N N . ALA A 1 146 ? 9.896 -13.977 -22.615 1.00 91.75 146 ALA A N 1
ATOM 1179 C CA . ALA A 1 146 ? 10.497 -12.667 -22.387 1.00 91.75 146 ALA A CA 1
ATOM 1180 C C . ALA A 1 146 ? 10.762 -11.931 -23.711 1.00 91.75 146 ALA A C 1
ATOM 1182 O O . ALA A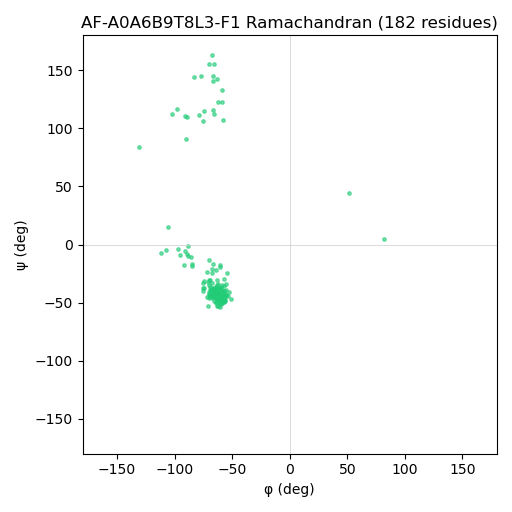 1 146 ? 10.521 -10.729 -23.817 1.00 91.75 146 ALA A O 1
ATOM 1183 N N . LEU A 1 147 ? 11.228 -12.653 -24.737 1.00 93.12 147 LEU A N 1
ATOM 1184 C CA . LEU A 1 147 ? 11.421 -12.100 -26.078 1.00 93.12 147 LEU A CA 1
ATOM 1185 C C . LEU A 1 147 ? 10.109 -11.672 -26.737 1.00 93.12 147 LEU A C 1
ATOM 1187 O O . LEU A 1 147 ? 10.070 -10.609 -27.356 1.00 93.12 147 LEU A O 1
ATOM 1191 N N . GLU A 1 148 ? 9.060 -12.489 -26.622 1.00 94.75 148 GLU A N 1
ATOM 1192 C CA . GLU A 1 148 ? 7.730 -12.165 -27.140 1.00 94.75 148 GLU A CA 1
ATOM 1193 C C . GLU A 1 148 ? 7.180 -10.901 -26.474 1.00 94.75 148 GLU A C 1
ATOM 1195 O O . GLU A 1 148 ? 6.861 -9.948 -27.179 1.00 94.75 148 GLU A O 1
ATOM 1200 N N . ALA A 1 149 ? 7.202 -10.831 -25.140 1.00 93.44 149 ALA A N 1
ATOM 1201 C CA . ALA A 1 149 ? 6.728 -9.670 -24.388 1.00 93.44 149 ALA A CA 1
ATOM 1202 C C . ALA A 1 149 ? 7.490 -8.377 -24.739 1.00 93.44 149 ALA A C 1
ATOM 1204 O O . ALA A 1 149 ? 6.884 -7.328 -24.954 1.00 93.44 149 ALA A O 1
ATOM 1205 N N . LEU A 1 150 ? 8.824 -8.441 -24.858 1.00 91.38 150 LEU A N 1
ATOM 1206 C CA . LEU A 1 150 ? 9.630 -7.298 -25.309 1.00 91.38 150 LEU A CA 1
ATOM 1207 C C . LEU A 1 150 ? 9.290 -6.891 -26.750 1.00 91.38 150 LEU A C 1
ATOM 1209 O O . LEU A 1 150 ? 9.266 -5.703 -27.071 1.00 91.38 150 LEU A O 1
ATOM 1213 N N . GLY A 1 151 ? 9.043 -7.870 -27.622 1.00 93.06 151 GLY A N 1
ATOM 1214 C CA . GLY A 1 151 ? 8.632 -7.640 -29.002 1.00 93.06 151 GLY A CA 1
ATOM 1215 C C . GLY A 1 151 ? 7.268 -6.963 -29.101 1.00 93.06 151 GLY A C 1
ATOM 1216 O O . GLY A 1 151 ? 7.134 -6.000 -29.851 1.00 93.06 151 GLY A O 1
ATOM 1217 N N . GLU A 1 152 ? 6.283 -7.423 -28.329 1.00 95.62 152 GLU A N 1
ATOM 1218 C CA . GLU A 1 152 ? 4.954 -6.810 -28.244 1.00 95.62 152 GLU A CA 1
ATOM 1219 C C . GLU A 1 152 ? 5.034 -5.371 -27.738 1.00 95.62 152 GLU A C 1
ATOM 1221 O O . GLU A 1 152 ? 4.455 -4.480 -28.357 1.00 95.62 152 GLU A O 1
ATOM 1226 N N . LEU A 1 153 ? 5.814 -5.123 -26.681 1.00 92.62 153 LEU A N 1
ATOM 1227 C CA . LEU A 1 153 ? 6.013 -3.781 -26.134 1.00 92.62 153 LEU A CA 1
ATOM 1228 C C . LEU A 1 153 ? 6.593 -2.819 -27.181 1.00 92.62 153 LEU A C 1
ATOM 1230 O O . LEU A 1 153 ? 6.115 -1.699 -27.324 1.00 92.62 153 LEU A O 1
ATOM 1234 N N . ILE A 1 154 ? 7.588 -3.264 -27.955 1.00 94.00 154 ILE A N 1
ATOM 1235 C CA . ILE A 1 154 ? 8.160 -2.459 -29.044 1.00 94.00 154 ILE A CA 1
ATOM 1236 C C . ILE A 1 154 ? 7.171 -2.298 -30.202 1.00 94.00 154 ILE A C 1
ATOM 1238 O O . ILE A 1 154 ? 7.182 -1.265 -30.855 1.00 94.00 154 ILE A O 1
ATOM 1242 N N . PHE A 1 155 ? 6.370 -3.317 -30.514 1.00 94.69 155 PHE A N 1
ATOM 1243 C CA . PHE A 1 155 ? 5.475 -3.310 -31.670 1.00 94.69 155 PHE A CA 1
ATOM 1244 C C . PHE A 1 155 ? 4.235 -2.436 -31.468 1.00 94.69 155 PHE A C 1
ATOM 1246 O O . PHE A 1 155 ? 3.810 -1.776 -32.413 1.00 94.69 155 PHE A O 1
ATOM 1253 N N . TYR A 1 156 ? 3.645 -2.454 -30.270 1.00 95.69 156 TYR A N 1
ATOM 1254 C CA . TYR A 1 156 ? 2.420 -1.708 -29.975 1.00 95.69 156 TYR A CA 1
ATOM 1255 C C . TYR A 1 156 ? 2.667 -0.248 -29.582 1.00 95.69 156 TYR A C 1
ATOM 1257 O O . TYR A 1 156 ? 1.740 0.555 -29.667 1.00 95.69 156 TYR A O 1
ATOM 1265 N N . ASP A 1 157 ? 3.890 0.111 -29.186 1.00 95.50 157 ASP A N 1
ATOM 1266 C CA . ASP A 1 157 ? 4.284 1.503 -28.986 1.00 95.50 157 ASP A CA 1
ATOM 1267 C C . ASP A 1 157 ? 4.882 2.079 -30.280 1.00 95.50 157 ASP A C 1
ATOM 1269 O O . ASP A 1 157 ? 5.980 1.707 -30.704 1.00 95.50 157 ASP A O 1
ATOM 1273 N N . ASP A 1 158 ? 4.158 3.008 -30.910 1.00 93.88 158 ASP A N 1
ATOM 1274 C CA . ASP A 1 158 ? 4.551 3.616 -32.189 1.00 93.88 158 ASP A CA 1
ATOM 1275 C C . ASP A 1 158 ? 5.951 4.253 -32.135 1.00 93.88 158 ASP A C 1
ATOM 1277 O O . ASP A 1 158 ? 6.734 4.146 -33.085 1.00 93.88 158 ASP A O 1
ATOM 1281 N N . TYR A 1 159 ? 6.298 4.899 -31.017 1.00 94.94 159 TYR A N 1
ATOM 1282 C CA . TYR A 1 159 ? 7.583 5.574 -30.864 1.00 94.94 159 TYR A CA 1
ATOM 1283 C C . TYR A 1 159 ? 8.736 4.568 -30.761 1.00 94.94 159 TYR A C 1
ATOM 1285 O O . TYR A 1 159 ? 9.784 4.744 -31.403 1.00 94.94 159 TYR A O 1
ATOM 1293 N N . LEU A 1 160 ? 8.556 3.497 -29.986 1.00 93.81 160 LEU A N 1
ATOM 1294 C CA . LEU A 1 160 ? 9.542 2.424 -29.869 1.00 93.81 160 LEU A CA 1
ATOM 1295 C C . LEU A 1 160 ? 9.695 1.661 -31.184 1.00 93.81 160 LEU A C 1
ATOM 1297 O O . LEU A 1 160 ? 10.830 1.384 -31.591 1.00 93.81 160 LEU A O 1
ATOM 1301 N N . TYR A 1 161 ? 8.593 1.379 -31.879 1.00 93.62 161 TYR A N 1
ATOM 1302 C CA . TYR A 1 161 ? 8.611 0.702 -33.171 1.00 93.62 161 TYR A CA 1
ATOM 1303 C C . TYR A 1 161 ? 9.386 1.501 -34.225 1.00 93.62 161 TYR A C 1
ATOM 1305 O O . TYR A 1 161 ? 10.288 0.970 -34.888 1.00 93.62 161 TYR A O 1
ATOM 1313 N N . ASP A 1 162 ? 9.094 2.798 -34.349 1.00 94.81 162 ASP A N 1
ATOM 1314 C CA . ASP A 1 162 ? 9.783 3.687 -35.285 1.00 94.81 162 ASP A CA 1
ATOM 1315 C C . ASP A 1 162 ? 11.273 3.817 -34.948 1.00 94.81 162 ASP A C 1
ATOM 1317 O O . ASP A 1 162 ? 12.133 3.734 -35.837 1.00 94.81 162 ASP A O 1
ATOM 1321 N N . THR A 1 163 ? 11.601 3.945 -33.660 1.00 94.12 163 THR A N 1
ATOM 1322 C CA . THR A 1 163 ? 12.989 3.991 -33.181 1.00 94.12 163 THR A CA 1
ATOM 1323 C C . THR A 1 163 ? 13.738 2.702 -33.528 1.00 94.12 163 THR A C 1
ATOM 1325 O O . THR A 1 163 ? 14.846 2.752 -34.077 1.00 94.12 163 THR A O 1
ATOM 1328 N N . PHE A 1 164 ? 13.132 1.539 -33.277 1.00 92.12 164 PHE A N 1
ATOM 1329 C CA . PHE A 1 164 ? 13.703 0.236 -33.617 1.00 92.12 164 PHE A CA 1
ATOM 1330 C C . PHE A 1 164 ? 13.969 0.113 -35.123 1.00 92.12 164 PHE A C 1
ATOM 1332 O O . PHE A 1 164 ? 15.069 -0.267 -35.545 1.00 92.12 164 PHE A O 1
ATOM 1339 N N . ARG A 1 165 ? 12.992 0.495 -35.954 1.00 92.31 165 ARG A N 1
ATOM 1340 C CA . ARG A 1 165 ? 13.122 0.460 -37.414 1.00 92.31 165 ARG A CA 1
ATOM 1341 C C . ARG A 1 165 ? 14.254 1.363 -37.906 1.00 92.31 165 ARG A C 1
ATOM 1343 O O . ARG A 1 165 ? 15.070 0.925 -38.723 1.00 92.31 165 ARG A O 1
ATOM 1350 N N . ALA A 1 166 ? 14.335 2.592 -37.398 1.00 92.69 166 ALA A N 1
ATOM 1351 C CA . ALA A 1 166 ? 15.375 3.548 -37.768 1.00 92.69 166 ALA A CA 1
ATOM 1352 C C . ALA A 1 166 ? 16.783 3.031 -37.421 1.00 92.69 166 ALA A C 1
ATOM 1354 O O . ALA A 1 166 ? 17.707 3.120 -38.240 1.00 92.69 166 ALA A O 1
ATOM 1355 N N . LEU A 1 167 ? 16.948 2.429 -36.238 1.00 91.38 167 LEU A N 1
ATOM 1356 C CA . LEU A 1 167 ? 18.207 1.803 -35.831 1.00 91.38 167 LEU A CA 1
ATOM 1357 C C . LEU A 1 167 ? 18.598 0.667 -36.787 1.00 91.38 167 LEU A C 1
ATOM 1359 O O . LEU A 1 167 ? 19.725 0.662 -37.295 1.00 91.38 167 LEU A O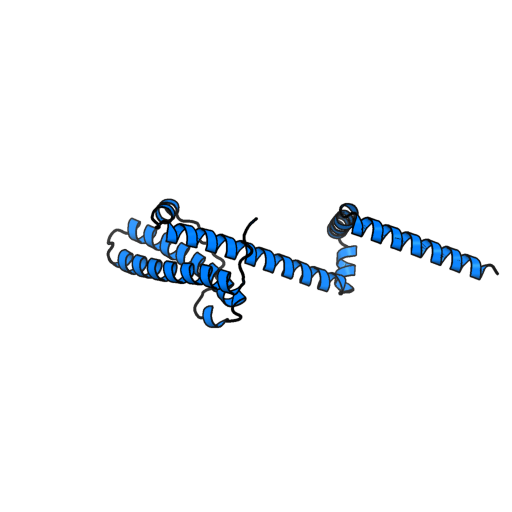 1
ATOM 1363 N N . ALA A 1 168 ? 17.662 -0.226 -37.115 1.00 87.44 168 ALA A N 1
ATOM 1364 C CA . ALA A 1 168 ? 17.897 -1.354 -38.018 1.00 87.44 168 ALA A CA 1
ATOM 1365 C C . ALA A 1 168 ? 18.250 -0.923 -39.457 1.00 87.44 168 ALA A C 1
ATOM 1367 O O . ALA A 1 168 ? 19.077 -1.556 -40.126 1.00 87.44 168 ALA A O 1
ATOM 1368 N N . GLU A 1 169 ? 17.648 0.154 -39.964 1.00 85.31 169 GLU A N 1
ATOM 1369 C CA . GLU A 1 169 ? 17.981 0.723 -41.276 1.00 85.31 169 GLU A CA 1
ATOM 1370 C C . GLU A 1 169 ? 19.382 1.364 -41.276 1.00 85.31 169 GLU A C 1
ATOM 1372 O O . GLU A 1 169 ? 20.163 1.160 -42.214 1.00 85.31 169 GLU A O 1
ATOM 1377 N N . SER A 1 170 ? 19.759 2.039 -40.184 1.00 79.38 170 SER A N 1
ATOM 1378 C CA . SER A 1 170 ? 21.077 2.672 -40.039 1.00 79.38 170 SER A CA 1
ATOM 1379 C C . SER A 1 170 ? 22.244 1.670 -40.057 1.00 79.38 170 SER A C 1
ATOM 1381 O O . SER A 1 170 ? 23.316 1.957 -40.606 1.00 79.38 170 SER A O 1
ATOM 1383 N N . GLU A 1 171 ? 22.053 0.473 -39.498 1.00 73.88 171 GLU A N 1
ATOM 1384 C CA . GLU A 1 171 ? 23.069 -0.584 -39.493 1.00 73.88 171 GLU A CA 1
ATOM 1385 C C . GLU A 1 171 ? 23.285 -1.180 -40.887 1.00 73.88 171 GLU A C 1
ATOM 1387 O O . GLU A 1 171 ? 24.429 -1.348 -41.329 1.00 73.88 171 GLU A O 1
ATOM 1392 N N . LYS A 1 172 ? 22.199 -1.398 -41.641 1.00 72.25 172 LYS A N 1
ATOM 1393 C CA . LYS A 1 172 ? 22.261 -1.905 -43.022 1.00 72.25 172 LYS A CA 1
ATOM 1394 C C . LYS A 1 172 ? 23.058 -0.974 -43.940 1.00 72.25 172 LYS A C 1
ATOM 1396 O O . LYS A 1 172 ? 23.800 -1.443 -44.811 1.00 72.25 172 LYS A O 1
ATOM 1401 N N . ASP A 1 173 ? 22.954 0.336 -43.738 1.00 69.75 173 ASP A N 1
ATOM 1402 C CA . ASP A 1 173 ? 23.693 1.323 -44.527 1.00 69.75 173 ASP A CA 1
ATOM 1403 C C . ASP A 1 173 ? 25.178 1.418 -44.151 1.00 69.75 173 ASP A C 1
ATOM 1405 O O . ASP A 1 173 ? 26.034 1.605 -45.031 1.00 69.75 173 ASP A O 1
ATOM 1409 N N . LYS A 1 174 ? 25.522 1.213 -42.872 1.00 69.19 174 LYS A N 1
ATOM 1410 C CA . LYS A 1 174 ? 26.922 1.089 -42.430 1.00 69.19 174 LYS A CA 1
ATOM 1411 C C . LYS A 1 174 ? 27.597 -0.129 -43.067 1.00 69.19 174 LYS A C 1
ATOM 1413 O O . LYS A 1 174 ? 28.711 -0.006 -43.589 1.00 69.19 174 LYS A O 1
ATOM 1418 N N . ASP A 1 175 ? 26.912 -1.267 -43.120 1.00 66.75 175 ASP A N 1
ATOM 1419 C CA . ASP A 1 175 ? 27.446 -2.493 -43.720 1.00 66.75 175 ASP A CA 1
ATOM 1420 C C . ASP A 1 175 ? 27.637 -2.393 -45.237 1.00 66.75 175 ASP A C 1
ATOM 1422 O O . ASP A 1 175 ? 28.666 -2.832 -45.770 1.00 66.75 175 ASP A O 1
ATOM 1426 N N . LYS A 1 176 ? 26.707 -1.746 -45.952 1.00 65.94 176 LYS A N 1
ATOM 1427 C CA . LYS A 1 176 ? 26.858 -1.463 -47.391 1.00 65.94 176 LYS A CA 1
ATOM 1428 C C . LYS A 1 176 ? 28.075 -0.577 -47.674 1.00 65.94 176 LYS A C 1
ATOM 1430 O O . LYS A 1 176 ? 28.854 -0.883 -48.581 1.00 65.94 176 LYS A O 1
ATOM 1435 N N . LYS A 1 177 ? 28.295 0.483 -46.884 1.00 63.50 177 LYS A N 1
ATOM 1436 C CA . LYS A 1 177 ? 29.476 1.361 -47.020 1.00 63.50 177 LYS A CA 1
ATOM 1437 C C . LYS A 1 177 ? 30.785 0.621 -46.727 1.00 63.50 177 LYS A C 1
ATOM 1439 O O . LYS A 1 177 ? 31.764 0.805 -47.453 1.00 63.50 177 LYS A O 1
ATOM 1444 N N . LYS A 1 178 ? 30.809 -0.254 -45.715 1.00 64.06 178 LYS A N 1
ATOM 1445 C CA . LYS A 1 178 ? 31.994 -1.053 -45.354 1.00 64.06 178 LYS A CA 1
ATOM 1446 C C . LYS A 1 178 ? 32.344 -2.096 -46.423 1.00 64.06 178 LYS A C 1
ATOM 1448 O O . LYS A 1 178 ? 33.520 -2.284 -46.723 1.00 64.06 178 LYS A O 1
ATOM 1453 N N . LYS A 1 179 ? 31.340 -2.729 -47.046 1.00 62.56 179 LYS A N 1
ATOM 1454 C CA . LYS A 1 179 ? 31.540 -3.645 -48.186 1.00 62.56 179 LYS A CA 1
ATOM 1455 C C . LYS A 1 179 ? 32.031 -2.927 -49.446 1.00 62.56 179 LYS A C 1
ATOM 1457 O O . LYS A 1 179 ? 32.815 -3.516 -50.183 1.00 62.56 179 LYS A O 1
ATOM 1462 N N . LYS A 1 180 ? 31.617 -1.675 -49.680 1.00 62.72 180 LYS A N 1
ATOM 1463 C CA . LYS A 1 180 ? 32.085 -0.868 -50.820 1.00 62.72 180 LYS A CA 1
ATOM 1464 C C . LYS A 1 180 ? 33.566 -0.481 -50.682 1.00 62.72 180 LYS A C 1
ATOM 1466 O O . LYS A 1 180 ? 34.320 -0.706 -51.612 1.00 62.72 180 LYS A O 1
ATOM 1471 N N . LYS A 1 181 ? 34.010 -0.058 -49.489 1.00 58.62 181 LYS A N 1
ATOM 1472 C CA . LYS A 1 181 ? 35.427 0.267 -49.197 1.00 58.62 181 LYS A CA 1
ATOM 1473 C C . LYS A 1 181 ? 36.410 -0.914 -49.238 1.00 58.62 181 LYS A C 1
ATOM 1475 O O . LYS A 1 181 ? 37.607 -0.684 -49.230 1.00 58.62 181 LYS A O 1
ATOM 1480 N N . ARG A 1 182 ? 35.936 -2.164 -49.189 1.00 58.78 182 ARG A N 1
ATOM 1481 C CA . ARG A 1 182 ? 36.784 -3.374 -49.257 1.00 58.78 182 ARG A CA 1
ATOM 1482 C C . ARG A 1 182 ? 36.984 -3.902 -50.683 1.00 58.78 182 ARG A C 1
ATOM 1484 O O . ARG A 1 182 ? 37.674 -4.901 -50.850 1.00 58.78 182 ARG A O 1
ATOM 1491 N N . LYS A 1 183 ? 36.306 -3.308 -51.670 1.00 53.69 183 LYS A N 1
ATOM 1492 C CA . LYS A 1 183 ? 36.362 -3.705 -53.085 1.00 53.69 183 LYS A CA 1
ATOM 1493 C C . LYS A 1 183 ? 37.143 -2.718 -53.965 1.00 53.69 183 LYS A C 1
ATOM 1495 O O . LYS A 1 183 ? 37.313 -3.023 -55.141 1.00 53.69 183 LYS A O 1
ATOM 1500 N N . ASP A 1 184 ? 37.587 -1.603 -53.387 1.00 47.00 184 ASP A N 1
ATOM 1501 C CA . ASP A 1 184 ? 38.570 -0.668 -53.950 1.00 47.00 184 ASP A CA 1
ATOM 1502 C C . ASP A 1 184 ? 39.948 -0.976 -53.341 1.00 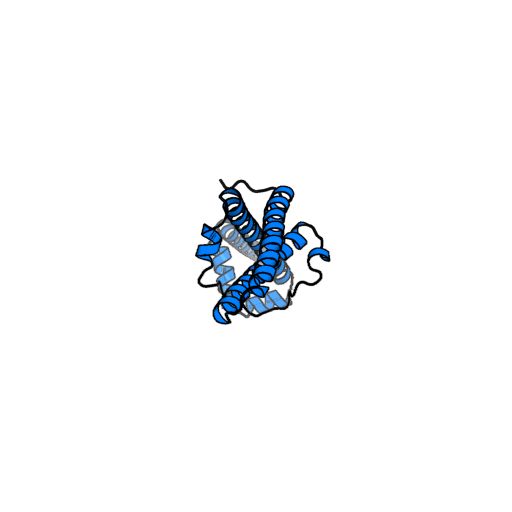47.00 184 ASP A C 1
ATOM 1504 O O . ASP A 1 184 ? 40.961 -0.819 -54.056 1.00 47.00 184 ASP A O 1
#

Solvent-accessible surface area (backbone atoms only — not comparable to full-atom values): 10466 Å² total; pe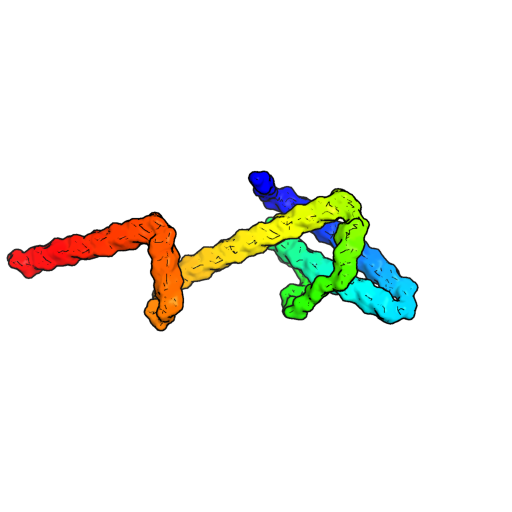r-residue (Å²): 132,81,78,83,67,52,71,70,54,46,50,51,40,41,51,51,44,47,55,50,50,54,52,49,46,55,49,48,56,60,50,43,75,70,56,88,50,67,71,61,38,48,58,49,45,52,46,43,52,33,51,48,54,52,44,49,54,55,42,52,53,51,18,61,80,63,74,35,70,75,68,52,68,91,59,78,82,82,69,80,75,81,72,65,85,49,96,58,47,67,63,51,62,73,64,47,52,73,71,59,41,52,42,44,53,53,27,49,50,53,50,50,55,51,51,50,53,51,52,52,50,50,53,49,53,52,50,53,54,38,70,72,29,71,68,46,44,52,52,40,73,72,34,71,66,55,45,48,54,54,48,49,56,31,64,74,34,67,68,50,34,52,51,53,51,53,54,59,54,55,52,55,53,51,50,54,53,54,57,54,67,72,75,112

Foldseek 3Di:
DPDPDDLVRLLVLLVVLLVVLVVVLVVLVVVLVVDPDVVVNVLSVLVSVVSLVVSLLSLVLSCVSVVHCVSCPPPDPVDPDDRDDRPCVVVVLVPDDPVSNVSVVSNVVSSVVSVVVVVVVVVVVVVVVLVVDPVSVVVCVVDPVSVVVVVCVQVVDPVSVVVVVVVVVVVVVVVVVVVVVVVD

Mean predicted aligned error: 8.48 Å

Radius of gyration: 26.73 Å; Cα contacts (8 Å, |Δi|>4): 85; chains: 1; bounding box: 61×34×83 Å